Protein AF-A0A8T0GPQ4-F1 (afdb_monomer_lite)

Radius of gyration: 47.15 Å; chains: 1; bounding box: 113×57×141 Å

pLDDT: mean 70.95, std 21.55, range [37.72, 97.56]

InterPro domains:
  IPR013219 Small ribosomal subunit protein mS33 [PF08293] (118-194)
  IPR013219 Small ribosomal subunit protein mS33 [PTHR13362] (114-205)

Secondary structure (DSSP, 8-state):
-----------------------------PPPPP-------------------------------------------------------TTSGGGSTTS-TT-HHHHHHHHHHHHHHHHHHHHHHHHHHHTPPP--SS--THHHHTS---HHHHHTTSPPPHHHH-TT---HHHHHHHHHHHHHHHTT-SPPPTT-SHHHHHH--

Organism: Ceratodon purpureus (NCBI:txid3225)

Foldseek 3Di:
DDYDDDDDDDDDDDDDDDDDDDDDDDDDDDDDDDDDDDDDDDDDDDDDDDDDDDDDDDDDDDDDDDDDDDDDDDDDDDPDPPPPPDPPDPPPVVPPPPPDPPCVVVVVVVVVVVVVVVVVVVVVVVCVVPVNDDDPPDDDCVVVVPDDDCVVVVVPPDPDDVVVVDVPDDDPVVVVVVVVQVVCVVVVNHDDDVCPDPVNVVVVD

Structure (mmCIF, N/CA/C/O backbone):
data_AF-A0A8T0GPQ4-F1
#
_entry.id   AF-A0A8T0GPQ4-F1
#
loop_
_atom_site.group_PDB
_atom_site.id
_atom_site.type_symbol
_atom_site.label_atom_id
_atom_site.label_alt_id
_atom_site.label_comp_id
_atom_site.label_asym_id
_atom_site.label_entity_id
_atom_site.label_seq_id
_atom_site.pdbx_PDB_ins_code
_atom_site.Cartn_x
_atom_site.Cartn_y
_atom_site.Cartn_z
_atom_site.occupancy
_atom_site.B_iso_or_equiv
_atom_site.auth_seq_id
_atom_site.auth_comp_id
_atom_site.auth_asym_id
_atom_site.auth_atom_id
_atom_site.pdbx_PDB_model_num
ATOM 1 N N . MET A 1 1 ? 65.627 -2.601 -75.974 1.00 42.91 1 MET A N 1
ATOM 2 C CA . MET A 1 1 ? 65.599 -1.151 -76.264 1.00 42.91 1 MET A CA 1
ATOM 3 C C . MET A 1 1 ? 64.855 -0.485 -75.114 1.00 42.91 1 MET A C 1
ATOM 5 O O . MET A 1 1 ? 63.641 -0.534 -75.079 1.00 42.91 1 MET A O 1
ATOM 9 N N . ALA A 1 2 ? 65.534 -0.324 -73.979 1.00 44.06 2 ALA A N 1
ATOM 10 C CA . ALA A 1 2 ? 66.246 0.893 -73.565 1.00 44.06 2 ALA A CA 1
ATOM 11 C C . ALA A 1 2 ? 65.282 1.849 -72.831 1.00 44.06 2 ALA A C 1
ATOM 13 O O . ALA A 1 2 ? 64.369 2.378 -73.440 1.00 44.06 2 ALA A O 1
ATOM 14 N N . MET A 1 3 ? 65.356 1.881 -71.491 1.00 46.47 3 MET A N 1
ATOM 15 C CA . MET A 1 3 ? 65.978 2.969 -70.699 1.00 46.47 3 MET A CA 1
ATOM 16 C C . MET A 1 3 ? 64.944 4.077 -70.381 1.00 46.47 3 MET A C 1
ATOM 18 O O . MET A 1 3 ? 64.180 4.440 -71.252 1.00 46.47 3 MET A O 1
ATOM 22 N N . ARG A 1 4 ? 64.826 4.696 -69.199 1.00 46.47 4 ARG A N 1
ATOM 23 C CA . ARG A 1 4 ? 65.630 4.757 -67.968 1.00 46.47 4 ARG A CA 1
ATOM 24 C C . ARG A 1 4 ? 64.907 5.702 -66.967 1.00 46.47 4 ARG A C 1
ATOM 26 O O . ARG A 1 4 ? 64.212 6.604 -67.409 1.00 46.47 4 ARG A O 1
ATOM 33 N N . THR A 1 5 ? 65.189 5.517 -65.666 1.00 56.84 5 THR A N 1
ATOM 34 C CA . THR A 1 5 ? 65.362 6.524 -64.567 1.00 56.84 5 THR A CA 1
ATOM 35 C C . THR A 1 5 ? 64.236 7.524 -64.226 1.00 56.84 5 THR A C 1
ATOM 37 O O . THR A 1 5 ? 63.807 8.266 -65.091 1.00 56.84 5 THR A O 1
ATOM 40 N N . ALA A 1 6 ? 63.677 7.622 -63.007 1.00 56.44 6 ALA A N 1
ATOM 41 C CA . ALA A 1 6 ? 64.198 7.776 -61.624 1.00 56.44 6 ALA A CA 1
ATOM 42 C C . ALA A 1 6 ? 64.234 9.243 -61.135 1.00 56.44 6 ALA A C 1
ATOM 44 O O . ALA A 1 6 ? 64.738 10.092 -61.855 1.00 56.44 6 ALA A O 1
ATOM 45 N N . LEU A 1 7 ? 63.740 9.475 -59.902 1.00 54.06 7 LEU A N 1
ATOM 46 C CA . LEU A 1 7 ? 64.153 10.447 -58.851 1.00 54.06 7 LEU A CA 1
ATOM 47 C C . LEU A 1 7 ? 62.928 10.726 -57.946 1.00 54.06 7 LEU A C 1
ATOM 49 O O . LEU A 1 7 ? 61.954 11.327 -58.375 1.00 54.06 7 LEU A O 1
ATOM 53 N N . ALA A 1 8 ? 62.775 10.100 -56.777 1.00 49.53 8 ALA A N 1
ATOM 54 C CA . ALA A 1 8 ? 63.495 10.333 -55.519 1.00 49.53 8 ALA A CA 1
ATOM 55 C C . ALA A 1 8 ? 63.297 11.754 -54.952 1.00 49.53 8 ALA A C 1
ATOM 57 O O . ALA A 1 8 ? 63.903 12.713 -55.408 1.00 49.53 8 ALA A O 1
ATOM 58 N N . GLY A 1 9 ? 62.487 11.843 -53.893 1.00 49.50 9 GLY A N 1
ATOM 59 C CA . GLY A 1 9 ? 62.291 13.035 -53.067 1.00 49.50 9 GLY A CA 1
ATOM 60 C C . GLY A 1 9 ? 61.802 12.631 -51.678 1.00 49.50 9 GLY A C 1
ATOM 61 O O . GLY A 1 9 ? 60.631 12.763 -51.344 1.00 49.50 9 GLY A O 1
ATOM 62 N N . ARG A 1 10 ? 62.707 12.036 -50.900 1.00 57.09 10 ARG A N 1
ATOM 63 C CA . ARG A 1 10 ? 62.551 11.646 -49.493 1.00 57.09 10 ARG A CA 1
ATOM 64 C C . ARG A 1 10 ? 63.264 12.717 -48.665 1.00 57.09 10 ARG A C 1
ATOM 66 O O . ARG A 1 10 ? 64.398 13.003 -49.013 1.00 57.09 10 ARG A O 1
ATOM 73 N N . LEU A 1 11 ? 62.647 13.253 -47.606 1.00 55.97 11 LEU A N 1
ATOM 74 C CA . LEU A 1 11 ? 63.275 13.761 -46.361 1.00 55.97 11 LEU A CA 1
ATOM 75 C C . LEU A 1 11 ? 62.151 14.318 -45.456 1.00 55.97 11 LEU A C 1
ATOM 77 O O . LEU A 1 11 ? 61.507 15.302 -45.785 1.00 55.97 11 LEU A O 1
ATOM 81 N N . LEU A 1 12 ? 61.691 13.555 -44.461 1.00 55.81 12 LEU A N 1
ATOM 82 C CA . LEU A 1 12 ? 62.122 13.607 -43.053 1.00 55.81 12 LEU A CA 1
ATOM 83 C C . LEU A 1 12 ? 61.892 14.969 -42.366 1.00 55.81 12 LEU A C 1
ATOM 85 O O . LEU A 1 12 ? 62.686 15.890 -42.539 1.00 55.81 12 LEU A O 1
ATOM 89 N N . ARG A 1 13 ? 60.955 15.009 -41.407 1.00 55.00 13 ARG A N 1
ATOM 90 C CA . ARG A 1 13 ? 61.336 15.254 -40.007 1.00 55.00 13 ARG A CA 1
ATOM 91 C C . ARG A 1 13 ? 60.255 14.837 -39.004 1.00 55.00 13 ARG A C 1
ATOM 93 O O . ARG A 1 13 ? 59.128 15.312 -39.019 1.00 55.00 13 ARG A O 1
ATOM 100 N N . ARG A 1 14 ? 60.665 13.911 -38.136 1.00 53.97 14 ARG A N 1
ATOM 101 C CA . ARG A 1 14 ? 60.082 13.600 -36.829 1.00 53.97 14 ARG A CA 1
ATOM 102 C C . ARG A 1 14 ? 60.190 14.830 -35.921 1.00 53.97 14 ARG A C 1
ATOM 104 O O . ARG A 1 14 ? 61.271 15.408 -35.859 1.00 53.97 14 ARG A O 1
ATOM 111 N N . SER A 1 15 ? 59.178 15.073 -35.099 1.00 52.53 15 SER A N 1
ATOM 112 C CA . SER A 1 15 ? 59.381 15.276 -33.659 1.00 52.53 15 SER A CA 1
ATOM 113 C C . SER A 1 15 ? 58.071 15.043 -32.902 1.00 52.53 15 SER A C 1
ATOM 115 O O . SER A 1 15 ? 57.016 15.577 -33.227 1.00 52.53 15 SER A O 1
ATOM 117 N N . ALA A 1 16 ? 58.163 14.154 -31.920 1.00 53.00 16 ALA A N 1
ATOM 118 C CA . ALA A 1 16 ? 57.188 13.910 -30.869 1.00 53.00 16 ALA A CA 1
ATOM 119 C C . ALA A 1 16 ? 57.655 14.632 -29.589 1.00 53.00 16 ALA A C 1
ATOM 121 O O . ALA A 1 16 ? 58.812 15.050 -29.533 1.00 53.00 16 ALA A O 1
ATOM 122 N N . THR A 1 17 ? 56.800 14.634 -28.553 1.00 55.69 17 THR A N 1
ATOM 123 C CA . THR A 1 17 ? 56.955 15.210 -27.186 1.00 55.69 17 THR A CA 1
ATOM 124 C C . THR A 1 17 ? 56.602 16.708 -27.111 1.00 55.69 17 THR A C 1
ATOM 126 O O . THR A 1 17 ? 56.948 17.449 -28.015 1.00 55.69 17 THR A O 1
ATOM 129 N N . ALA A 1 18 ? 55.836 17.247 -26.155 1.00 51.25 18 ALA A N 1
ATOM 130 C CA . ALA A 1 18 ? 55.567 16.905 -24.755 1.00 51.25 18 ALA A CA 1
ATOM 131 C C . ALA A 1 18 ? 54.136 17.381 -24.371 1.00 51.25 18 ALA A C 1
ATOM 133 O O . ALA A 1 18 ? 53.671 18.411 -24.842 1.00 51.25 18 ALA A O 1
ATOM 134 N N . ALA A 1 19 ? 53.294 16.561 -23.741 1.00 49.12 19 ALA A N 1
ATOM 135 C CA . ALA A 1 19 ? 53.127 16.437 -22.288 1.00 49.12 19 ALA A CA 1
ATOM 136 C C . ALA A 1 19 ? 52.690 17.733 -21.556 1.00 49.12 19 ALA A C 1
ATOM 138 O O . ALA A 1 19 ? 53.474 18.644 -21.333 1.00 49.12 19 ALA A O 1
ATOM 139 N N . GLN A 1 20 ? 51.420 17.705 -21.126 1.00 56.91 20 GLN A N 1
ATOM 140 C CA . GLN A 1 20 ? 50.938 18.054 -19.781 1.00 56.91 20 GLN A CA 1
ATOM 141 C C . GLN A 1 20 ? 51.224 19.451 -19.216 1.00 56.91 20 GLN A C 1
ATOM 143 O O . GLN A 1 20 ? 52.259 19.639 -18.596 1.00 56.91 20 GLN A O 1
ATOM 148 N N . GLN A 1 21 ? 50.214 20.336 -19.214 1.00 53.41 21 GLN A N 1
ATOM 149 C CA . GLN A 1 21 ? 50.003 21.310 -18.127 1.00 53.41 21 GLN A CA 1
ATOM 150 C C . GLN A 1 21 ? 48.498 21.577 -17.928 1.00 53.41 21 GLN A C 1
ATOM 152 O O . GLN A 1 21 ? 47.937 22.512 -18.488 1.00 53.41 21 GLN A O 1
ATOM 157 N N . TRP A 1 22 ? 47.831 20.741 -17.128 1.00 54.41 22 TRP A N 1
ATOM 158 C CA . TRP A 1 22 ? 46.578 21.108 -16.458 1.00 54.41 22 TRP A CA 1
ATOM 159 C C . TRP A 1 22 ? 46.912 21.296 -14.978 1.00 54.41 22 TRP A C 1
ATOM 161 O O . TRP A 1 22 ? 47.311 20.342 -14.314 1.00 54.41 22 TRP A O 1
ATOM 171 N N . ARG A 1 23 ? 46.789 22.529 -14.473 1.00 54.03 23 ARG A N 1
ATOM 172 C CA . ARG A 1 23 ? 46.854 22.848 -13.041 1.00 54.03 23 ARG A CA 1
ATOM 173 C C . ARG A 1 23 ? 45.445 22.754 -12.447 1.00 54.03 23 ARG A C 1
ATOM 175 O O . ARG A 1 23 ? 44.611 23.578 -12.818 1.00 54.03 23 ARG A O 1
ATOM 182 N N . PRO A 1 24 ? 45.155 21.829 -11.519 1.00 59.09 24 PRO A N 1
ATOM 183 C CA . PRO A 1 24 ? 44.025 21.984 -10.619 1.00 59.09 24 PRO A CA 1
ATOM 184 C C . PRO A 1 24 ? 44.432 22.784 -9.374 1.00 59.09 24 PRO A C 1
ATOM 186 O O . PRO A 1 24 ? 45.532 22.647 -8.840 1.00 59.09 24 PRO A O 1
ATOM 189 N N . LEU A 1 25 ? 43.507 23.643 -8.955 1.00 58.00 25 LEU A N 1
ATOM 190 C CA . LEU A 1 25 ? 43.557 24.480 -7.766 1.00 58.00 25 LEU A CA 1
ATOM 191 C C . LEU A 1 25 ? 43.731 23.640 -6.494 1.00 58.00 25 LEU A C 1
ATOM 193 O O . LEU A 1 25 ? 43.047 22.641 -6.282 1.00 58.00 25 LEU A O 1
ATOM 197 N N . SER A 1 26 ? 44.631 24.106 -5.636 1.00 65.19 26 SER A N 1
ATOM 198 C CA . SER A 1 26 ? 44.778 23.703 -4.244 1.00 65.19 26 SER A CA 1
ATOM 199 C C . SER A 1 26 ? 43.487 23.970 -3.464 1.00 65.19 26 SER A C 1
ATOM 201 O O . SER A 1 26 ? 43.112 25.126 -3.271 1.00 65.19 26 SER A O 1
ATOM 203 N N . ALA A 1 27 ? 42.845 22.913 -2.972 1.00 56.53 27 ALA A N 1
ATOM 204 C CA . ALA A 1 27 ? 41.871 22.994 -1.893 1.00 56.53 27 ALA A CA 1
ATOM 205 C C . ALA A 1 27 ? 42.242 21.950 -0.838 1.00 56.53 27 ALA A C 1
ATOM 207 O O . ALA A 1 27 ? 42.176 20.744 -1.060 1.00 56.53 27 ALA A O 1
ATOM 208 N N . SER A 1 28 ? 42.703 22.468 0.292 1.00 65.50 28 SER A N 1
ATOM 209 C CA . SER A 1 28 ? 42.993 21.775 1.538 1.00 65.50 28 SER A CA 1
ATOM 210 C C . SER A 1 28 ? 41.743 21.111 2.123 1.00 65.50 28 SER A C 1
ATOM 212 O O . SER A 1 28 ? 40.729 21.786 2.305 1.00 65.50 28 SER A O 1
ATOM 214 N N . ALA A 1 29 ? 41.839 19.842 2.518 1.00 59.66 29 ALA A N 1
ATOM 215 C CA . ALA A 1 29 ? 40.954 19.244 3.518 1.00 59.66 29 ALA A CA 1
ATOM 216 C C . ALA A 1 29 ? 41.718 18.161 4.315 1.00 59.66 29 ALA A C 1
ATOM 218 O O . ALA A 1 29 ? 42.485 17.412 3.707 1.00 59.66 29 ALA A O 1
ATOM 219 N N . PRO A 1 30 ? 41.559 18.102 5.652 1.00 63.59 30 PRO A N 1
ATOM 220 C CA . PRO A 1 30 ? 42.385 17.283 6.539 1.00 63.59 30 PRO A CA 1
ATOM 221 C C . PRO A 1 30 ? 41.976 15.803 6.578 1.00 63.59 30 PRO A C 1
ATOM 223 O O . PRO A 1 30 ? 40.792 15.462 6.574 1.00 63.59 30 PRO A O 1
ATOM 226 N N . GLU A 1 31 ? 42.990 14.939 6.673 1.00 56.59 31 GLU A N 1
ATOM 227 C CA . GLU A 1 31 ? 42.882 13.502 6.930 1.00 56.59 31 GLU A CA 1
ATOM 228 C C . GLU A 1 31 ? 42.242 13.209 8.297 1.00 56.59 31 GLU A C 1
ATOM 230 O O . GLU A 1 31 ? 42.619 13.771 9.325 1.00 56.59 31 GLU A O 1
ATOM 235 N N . GLN A 1 32 ? 41.293 12.273 8.299 1.00 67.38 32 GLN A N 1
ATOM 236 C CA . GLN A 1 32 ? 40.788 11.582 9.485 1.00 67.38 32 GLN A CA 1
ATOM 237 C C . GLN A 1 32 ? 41.448 10.192 9.564 1.00 67.38 32 GLN A C 1
ATOM 239 O O . GLN A 1 32 ? 41.587 9.534 8.528 1.00 67.38 32 GLN A O 1
ATOM 244 N N . PRO A 1 33 ? 41.852 9.727 10.759 1.00 63.84 33 PRO A N 1
ATOM 245 C CA . PRO A 1 33 ? 42.598 8.487 10.920 1.00 63.84 33 PRO A CA 1
ATOM 246 C C . PRO A 1 33 ? 41.728 7.232 10.773 1.00 63.84 33 PRO A C 1
ATOM 248 O O . PRO A 1 33 ? 40.555 7.180 11.136 1.00 63.84 33 PRO A O 1
ATOM 251 N N . GLN A 1 34 ? 42.377 6.199 10.245 1.00 64.69 34 GLN A N 1
ATOM 252 C CA . GLN A 1 34 ? 41.876 4.856 9.992 1.00 64.69 34 GLN A CA 1
ATOM 253 C C . GLN A 1 34 ? 41.490 4.137 11.290 1.00 64.69 34 GLN A C 1
ATOM 255 O O . GLN A 1 34 ? 42.315 4.033 12.196 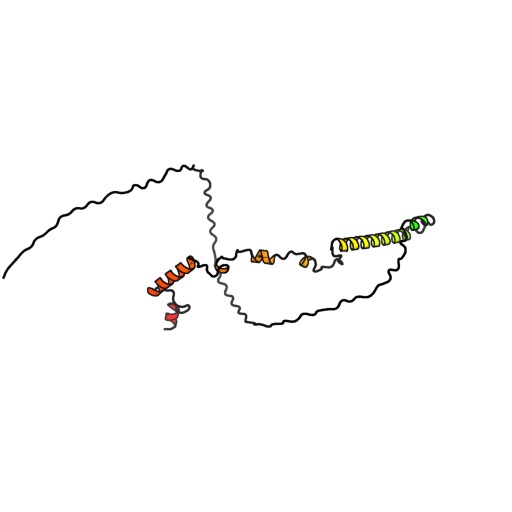1.00 64.69 34 GLN A O 1
ATOM 260 N N . GLN A 1 35 ? 40.300 3.530 11.339 1.00 60.56 35 GLN A N 1
ATOM 261 C CA . GLN A 1 35 ? 40.024 2.418 12.250 1.00 60.56 35 GLN A CA 1
ATOM 262 C C . GLN A 1 35 ? 39.125 1.350 11.611 1.00 60.56 35 GLN A C 1
ATOM 264 O O . GLN A 1 35 ? 38.167 1.651 10.905 1.00 60.56 35 GLN A O 1
ATOM 269 N N . ALA A 1 36 ? 39.459 0.107 11.973 1.00 49.72 36 ALA A N 1
ATOM 270 C CA . ALA A 1 36 ? 38.699 -1.140 11.867 1.00 49.72 36 ALA A CA 1
ATOM 271 C C . ALA A 1 36 ? 38.755 -1.918 10.537 1.00 49.72 36 ALA A C 1
ATOM 273 O O . ALA A 1 36 ? 37.849 -1.875 9.707 1.00 49.72 36 ALA A O 1
ATOM 274 N N . GLN A 1 37 ? 39.772 -2.782 10.421 1.00 57.09 37 GLN A N 1
ATOM 275 C CA . GLN A 1 37 ? 39.627 -4.053 9.710 1.00 57.09 37 GLN A CA 1
ATOM 276 C C . GLN A 1 37 ? 39.156 -5.137 10.689 1.00 57.09 37 GLN A C 1
ATOM 278 O O . GLN A 1 37 ? 39.934 -5.636 11.494 1.00 57.09 37 GLN A O 1
ATOM 283 N N . HIS A 1 38 ? 37.887 -5.532 10.583 1.00 48.94 38 HIS A N 1
ATOM 284 C CA . HIS A 1 38 ? 37.399 -6.817 11.084 1.00 48.94 38 HIS A CA 1
ATOM 285 C C . HIS A 1 38 ? 36.730 -7.564 9.929 1.00 48.94 38 HIS A C 1
ATOM 287 O O . HIS A 1 38 ? 35.549 -7.389 9.636 1.00 48.94 38 HIS A O 1
ATOM 293 N N . SER A 1 39 ? 37.511 -8.396 9.241 1.00 57.75 39 SER A N 1
ATOM 294 C CA . SER A 1 39 ? 37.012 -9.346 8.251 1.00 57.75 39 SER A CA 1
ATOM 295 C C . SER A 1 39 ? 36.569 -10.635 8.949 1.00 57.75 39 SER A C 1
ATOM 297 O O . SER A 1 39 ? 37.365 -11.555 9.132 1.00 57.75 39 SER A O 1
ATOM 299 N N . HIS A 1 40 ? 35.292 -10.725 9.320 1.00 56.38 40 HIS A N 1
ATOM 300 C CA . HIS A 1 40 ? 34.656 -12.014 9.588 1.00 56.38 40 HIS A CA 1
ATOM 301 C C . HIS A 1 40 ? 34.239 -12.650 8.259 1.00 56.38 40 HIS A C 1
ATOM 303 O O . HIS A 1 40 ? 33.260 -12.250 7.632 1.00 56.38 40 HIS A O 1
ATOM 309 N N . GLN A 1 41 ? 34.997 -13.656 7.823 1.00 56.78 41 GLN A N 1
ATOM 310 C CA . GLN A 1 41 ? 34.572 -14.562 6.764 1.00 56.78 41 GLN A CA 1
ATOM 311 C C . GLN A 1 41 ? 33.555 -15.553 7.346 1.00 56.78 41 GLN A C 1
ATOM 313 O O . GLN A 1 41 ? 33.932 -16.522 7.997 1.00 56.78 41 GLN A O 1
ATOM 318 N N . PHE A 1 42 ? 32.263 -15.321 7.105 1.00 43.88 42 PHE A N 1
ATOM 319 C CA . PHE A 1 42 ? 31.228 -16.346 7.256 1.00 43.88 42 PHE A CA 1
ATOM 320 C C . PHE A 1 42 ? 30.838 -16.866 5.873 1.00 43.88 42 PHE A C 1
ATOM 322 O O . PHE A 1 42 ? 30.111 -16.224 5.113 1.00 43.88 42 PHE A O 1
ATOM 329 N N . ALA A 1 43 ? 31.345 -18.050 5.537 1.00 48.09 43 ALA A N 1
ATOM 330 C CA . ALA A 1 43 ? 30.906 -18.817 4.385 1.00 48.09 43 ALA A CA 1
ATOM 331 C C . ALA A 1 43 ? 29.553 -19.479 4.701 1.00 48.09 43 ALA A C 1
ATOM 333 O O . ALA A 1 43 ? 29.493 -20.501 5.380 1.00 48.09 43 ALA A O 1
ATOM 334 N N . HIS A 1 44 ? 28.454 -18.914 4.197 1.00 50.12 44 HIS A N 1
ATOM 335 C CA . HIS A 1 44 ? 27.157 -19.591 4.192 1.00 50.12 44 HIS A CA 1
ATOM 336 C C . HIS A 1 44 ? 26.988 -20.397 2.900 1.00 50.12 44 HIS A C 1
ATOM 338 O O . HIS A 1 44 ? 26.837 -19.850 1.806 1.00 50.12 44 HIS A O 1
ATOM 344 N N . GLY A 1 45 ? 27.005 -21.723 3.042 1.00 46.59 45 GLY A N 1
ATOM 345 C CA . GLY A 1 45 ? 26.675 -22.669 1.982 1.00 46.59 45 GLY A CA 1
ATOM 346 C C . GLY A 1 45 ? 25.197 -22.591 1.592 1.00 46.59 45 GLY A C 1
ATOM 347 O O . GLY A 1 45 ? 24.315 -22.963 2.361 1.00 46.59 45 GLY A O 1
ATOM 348 N N . LEU A 1 46 ? 24.924 -22.156 0.363 1.00 48.69 46 LEU A N 1
ATOM 349 C CA . LEU A 1 46 ? 23.599 -22.206 -0.255 1.00 48.69 46 LEU A CA 1
ATOM 350 C C . LEU A 1 46 ? 23.412 -23.550 -0.975 1.00 48.69 46 LEU A C 1
ATOM 352 O O . LEU A 1 46 ? 23.747 -23.691 -2.151 1.00 48.69 46 LEU A O 1
ATOM 356 N N . ARG A 1 47 ? 22.829 -24.539 -0.284 1.00 49.00 47 ARG A N 1
ATOM 357 C CA . ARG A 1 47 ? 22.207 -25.700 -0.943 1.00 49.00 47 ARG A CA 1
ATOM 358 C C . ARG A 1 47 ? 20.896 -25.235 -1.581 1.00 49.00 47 ARG A C 1
ATOM 360 O O . ARG A 1 47 ? 19.936 -24.933 -0.879 1.00 49.00 47 ARG A O 1
ATOM 367 N N . ARG A 1 48 ? 20.843 -25.162 -2.914 1.00 45.78 48 ARG A N 1
ATOM 368 C CA . ARG A 1 48 ? 19.582 -24.981 -3.649 1.00 45.78 48 ARG A CA 1
ATOM 369 C C . ARG A 1 48 ? 18.896 -26.334 -3.806 1.00 45.78 48 ARG A C 1
ATOM 371 O O . ARG A 1 48 ? 19.296 -27.127 -4.651 1.00 45.78 48 ARG A O 1
ATOM 378 N N . ALA A 1 49 ? 17.853 -26.568 -3.018 1.00 46.31 49 ALA A N 1
ATOM 379 C CA . ALA A 1 49 ? 16.850 -27.581 -3.313 1.00 46.31 49 ALA A CA 1
ATOM 380 C C . ALA A 1 49 ? 15.890 -27.019 -4.375 1.00 46.31 49 ALA A C 1
ATOM 382 O O . ALA A 1 49 ? 15.209 -26.018 -4.153 1.00 46.31 49 ALA A O 1
ATOM 383 N N . SER A 1 50 ? 15.867 -27.633 -5.555 1.00 44.97 50 SER A N 1
ATOM 384 C CA . SER A 1 50 ? 14.870 -27.375 -6.592 1.00 44.97 50 SER A CA 1
ATOM 385 C C . SER A 1 50 ? 13.598 -28.161 -6.273 1.00 44.97 50 SER A C 1
ATOM 387 O O . SER A 1 50 ? 13.457 -29.311 -6.680 1.00 44.97 50 SER A O 1
ATOM 389 N N . GLY A 1 51 ? 12.689 -27.541 -5.524 1.00 41.62 51 GLY A N 1
ATOM 390 C CA . GLY A 1 51 ? 11.329 -28.035 -5.328 1.00 41.62 51 GLY A CA 1
ATOM 391 C C . GLY A 1 51 ? 10.436 -27.593 -6.483 1.00 41.62 51 GLY A C 1
ATOM 392 O O . GLY A 1 51 ? 10.170 -26.405 -6.652 1.00 41.62 51 GLY A O 1
ATOM 393 N N . SER A 1 52 ? 10.006 -28.555 -7.294 1.00 49.69 52 SER A N 1
ATOM 394 C CA . SER A 1 52 ? 8.969 -28.389 -8.306 1.00 49.69 52 SER A CA 1
ATOM 395 C C . SER A 1 52 ? 7.608 -28.408 -7.611 1.00 49.69 52 SER A C 1
ATOM 397 O O . SER A 1 52 ? 7.271 -29.416 -6.994 1.00 49.69 52 SER A O 1
ATOM 399 N N . LEU A 1 53 ? 6.820 -27.343 -7.732 1.00 47.06 53 LEU A N 1
ATOM 400 C CA . LEU A 1 53 ? 5.389 -27.374 -7.436 1.00 47.06 53 LEU A CA 1
ATOM 401 C C . LEU A 1 53 ? 4.673 -26.560 -8.508 1.00 47.06 53 LEU A C 1
ATOM 403 O O . LEU A 1 53 ? 4.664 -25.331 -8.499 1.00 47.06 53 LEU A O 1
ATOM 407 N N . GLY A 1 54 ? 4.128 -27.284 -9.482 1.00 42.00 54 GLY A N 1
ATOM 408 C CA . GLY A 1 54 ? 3.052 -26.776 -10.308 1.00 42.00 54 GLY A CA 1
ATOM 409 C C . GLY A 1 54 ? 1.762 -26.792 -9.503 1.00 42.00 54 GLY A C 1
ATOM 410 O O . GLY A 1 54 ? 1.514 -27.744 -8.778 1.00 42.00 54 GLY A O 1
ATOM 411 N N . LEU A 1 55 ? 0.951 -25.754 -9.662 1.00 49.94 55 LEU A N 1
ATOM 412 C CA . LEU A 1 55 ? -0.482 -25.765 -9.401 1.00 49.94 55 LEU A CA 1
ATOM 413 C C . LEU A 1 55 ? -1.070 -24.658 -10.274 1.00 49.94 55 LEU A C 1
ATOM 415 O O . LEU A 1 55 ? -0.779 -23.476 -10.098 1.00 49.94 55 LEU A O 1
ATOM 419 N N . GLY A 1 56 ? -1.816 -25.072 -11.294 1.00 42.91 56 GLY A N 1
ATOM 420 C CA . GLY A 1 56 ? -2.649 -24.170 -12.067 1.00 42.91 56 GLY A CA 1
ATOM 421 C C . GLY A 1 56 ? -3.891 -23.798 -11.269 1.00 42.91 56 GLY A C 1
ATOM 422 O O . GLY A 1 56 ? -4.390 -24.602 -10.487 1.00 42.91 56 GLY A O 1
ATOM 423 N N . PHE A 1 57 ? -4.428 -22.609 -11.517 1.00 39.69 57 PHE A N 1
ATOM 424 C CA . PHE A 1 57 ? -5.843 -22.367 -11.288 1.00 39.69 57 PHE A CA 1
ATOM 425 C C . PHE A 1 57 ? -6.367 -21.323 -12.274 1.00 39.69 57 PHE A C 1
ATOM 427 O O . PHE A 1 57 ? -5.754 -20.280 -12.502 1.00 39.69 57 PHE A O 1
ATOM 434 N N . LYS A 1 58 ? -7.480 -21.704 -12.900 1.00 45.06 58 LYS A N 1
ATOM 435 C CA . LYS A 1 58 ? -8.338 -20.962 -13.830 1.00 45.06 58 LYS A CA 1
ATOM 436 C C . LYS A 1 58 ? -8.869 -19.710 -13.101 1.00 45.06 58 LYS A C 1
ATOM 438 O O . LYS A 1 58 ? -9.093 -19.763 -11.901 1.00 45.06 58 LYS A O 1
ATOM 443 N N . GLY A 1 59 ? -8.972 -18.533 -13.711 1.00 39.53 59 GLY A N 1
ATOM 444 C CA . GLY A 1 59 ? -9.932 -18.253 -14.775 1.00 39.53 59 GLY A CA 1
ATOM 445 C C . GLY A 1 59 ? -11.345 -18.169 -14.192 1.00 39.53 59 GLY A C 1
ATOM 446 O O . GLY A 1 59 ? -12.032 -19.184 -14.175 1.00 39.53 59 GLY A O 1
ATOM 447 N N . LEU A 1 60 ? -11.759 -16.990 -13.714 1.00 45.03 60 LEU A N 1
ATOM 448 C CA . LEU A 1 60 ? -13.174 -16.644 -13.577 1.00 45.03 60 LEU A CA 1
ATOM 449 C C . LEU A 1 60 ? -13.356 -15.134 -13.760 1.00 45.03 60 LEU A C 1
ATOM 451 O O . LEU A 1 60 ? -12.743 -14.322 -13.066 1.00 45.03 60 LEU A O 1
ATOM 455 N N . GLU A 1 61 ? -14.156 -14.806 -14.764 1.00 38.81 61 GLU A N 1
ATOM 456 C CA . GLU A 1 61 ? -14.568 -13.469 -15.156 1.00 38.81 61 GLU A CA 1
ATOM 457 C C . GLU A 1 61 ? -15.805 -13.015 -14.357 1.00 38.81 61 GLU A C 1
ATOM 459 O O . GLU A 1 61 ? -16.545 -13.832 -13.814 1.00 38.81 61 GLU A O 1
ATOM 464 N N . SER A 1 62 ? -15.947 -11.687 -14.288 1.00 46.50 62 SER A N 1
ATOM 465 C CA . SER A 1 62 ? -17.173 -10.868 -14.307 1.00 46.50 62 SER A CA 1
ATOM 466 C C . SER A 1 62 ? -18.472 -11.372 -13.647 1.00 46.50 62 SER A C 1
ATOM 468 O O . SER A 1 62 ? -19.079 -12.351 -14.055 1.00 46.50 62 SER A O 1
ATOM 470 N N . SER A 1 63 ? -19.046 -10.533 -12.776 1.00 45.38 63 SER A N 1
ATOM 471 C CA . SER A 1 63 ? -20.418 -10.051 -13.000 1.00 45.38 63 SER A CA 1
ATOM 472 C C . SER A 1 63 ? -20.716 -8.797 -12.182 1.00 45.38 63 SER A C 1
ATOM 474 O O . SER A 1 63 ? -20.393 -8.695 -11.000 1.00 45.38 63 SER A O 1
ATOM 476 N N . ALA A 1 64 ? -21.345 -7.850 -12.868 1.00 44.84 64 ALA A N 1
ATOM 477 C CA . ALA A 1 64 ? -21.938 -6.631 -12.361 1.00 44.84 64 ALA A CA 1
ATOM 478 C C . ALA A 1 64 ? -23.047 -6.902 -11.334 1.00 44.84 64 ALA A C 1
ATOM 480 O O . ALA A 1 64 ? -23.704 -7.935 -11.404 1.00 44.84 64 ALA A O 1
ATOM 481 N N . ASN A 1 65 ? -23.282 -5.924 -10.455 1.00 51.88 65 ASN A N 1
ATOM 482 C CA . ASN A 1 65 ? -24.614 -5.541 -9.986 1.00 51.88 65 ASN A CA 1
ATOM 483 C C . ASN A 1 65 ? -24.568 -4.079 -9.526 1.00 51.88 65 ASN A C 1
ATOM 485 O O . ASN A 1 65 ? -23.964 -3.745 -8.508 1.00 51.88 65 ASN A O 1
ATOM 489 N N . GLY A 1 66 ? -25.182 -3.212 -10.329 1.00 38.44 66 GLY A N 1
ATOM 490 C CA . GLY A 1 66 ? -25.637 -1.898 -9.902 1.00 38.44 66 GLY A CA 1
ATOM 491 C C . GLY A 1 66 ? -27.076 -1.980 -9.397 1.00 38.44 66 GLY A C 1
ATOM 492 O O . GLY A 1 66 ? -27.833 -2.833 -9.846 1.00 38.44 66 GLY A O 1
ATOM 493 N N . ALA A 1 67 ? -27.414 -1.100 -8.459 1.00 37.72 67 ALA A N 1
ATOM 494 C CA . ALA A 1 67 ? -28.743 -0.618 -8.052 1.00 37.72 67 ALA A CA 1
ATOM 495 C C . ALA A 1 67 ? -28.531 0.009 -6.663 1.00 37.72 67 ALA A C 1
ATOM 497 O O . ALA A 1 67 ? -27.810 -0.546 -5.846 1.00 37.72 67 ALA A O 1
ATOM 498 N N . GLY A 1 68 ? -29.058 1.156 -6.278 1.00 38.56 68 GLY A N 1
ATOM 499 C CA . GLY A 1 68 ? -30.076 2.021 -6.835 1.00 38.56 68 GLY A CA 1
ATOM 500 C C . GLY A 1 68 ? -30.414 3.002 -5.711 1.00 38.56 68 GLY A C 1
ATOM 501 O O . GLY A 1 68 ? -30.419 2.646 -4.535 1.00 38.56 68 GLY A O 1
ATOM 502 N N . VAL A 1 69 ? -30.610 4.260 -6.077 1.00 50.19 69 VAL A N 1
ATOM 503 C CA . VAL A 1 69 ? -31.052 5.351 -5.208 1.00 50.19 69 VAL A CA 1
ATOM 504 C C . VAL A 1 69 ? -32.454 5.048 -4.672 1.00 50.19 69 VAL A C 1
ATOM 506 O O . VAL A 1 69 ? -33.342 4.753 -5.465 1.00 50.19 69 VAL A O 1
ATOM 509 N N . THR A 1 70 ? -32.694 5.214 -3.367 1.00 53.00 70 THR A N 1
ATOM 510 C CA . THR A 1 70 ? -34.058 5.418 -2.847 1.00 53.00 70 THR A CA 1
ATOM 511 C C . THR A 1 70 ? -34.097 6.559 -1.842 1.00 53.00 70 THR A C 1
ATOM 513 O O . THR A 1 70 ? -33.662 6.458 -0.696 1.00 53.00 70 THR A O 1
ATOM 516 N N . THR A 1 71 ? -34.653 7.655 -2.333 1.00 47.41 71 THR A N 1
ATOM 517 C CA . THR A 1 71 ? -35.170 8.818 -1.628 1.00 47.41 71 THR A CA 1
ATOM 518 C C . THR A 1 71 ? -36.302 8.441 -0.666 1.00 47.41 71 THR A C 1
ATOM 520 O O . THR A 1 71 ? -37.224 7.728 -1.045 1.00 47.41 71 THR A O 1
ATOM 523 N N . GLY A 1 72 ? -36.294 9.048 0.524 1.00 43.56 72 GLY A N 1
ATOM 524 C CA . GLY A 1 72 ? -37.511 9.515 1.193 1.00 43.56 72 GLY A CA 1
ATOM 525 C C . GLY A 1 72 ? -38.248 8.542 2.116 1.00 43.56 72 GLY A C 1
ATOM 526 O O . GLY A 1 72 ? -38.940 7.636 1.669 1.00 43.56 72 GLY A O 1
ATOM 527 N N . LYS A 1 73 ? -38.261 8.877 3.411 1.00 47.66 73 LYS A N 1
ATOM 528 C CA . LYS A 1 73 ? -39.501 9.203 4.139 1.00 47.66 73 LYS A CA 1
ATOM 529 C C . LYS A 1 73 ? -39.159 9.779 5.510 1.00 47.66 73 LYS A C 1
ATOM 531 O O . LYS A 1 73 ? -38.609 9.112 6.377 1.00 47.66 73 LYS A O 1
ATOM 536 N N . ARG A 1 74 ? -39.475 11.066 5.662 1.00 51.59 74 ARG A N 1
ATOM 537 C CA . ARG A 1 74 ? -39.532 11.766 6.944 1.00 51.59 74 ARG A CA 1
ATOM 538 C C . ARG A 1 74 ? -40.767 11.237 7.668 1.00 51.59 74 ARG A C 1
ATOM 540 O O . ARG A 1 74 ? -41.874 11.468 7.193 1.00 51.59 74 ARG A O 1
ATOM 547 N N . PHE A 1 75 ? -40.579 10.539 8.781 1.00 40.31 75 PHE A N 1
ATOM 548 C CA . PHE A 1 75 ? -41.652 10.286 9.735 1.00 40.31 75 PHE A CA 1
ATOM 549 C C . PHE A 1 75 ? -41.575 11.358 10.819 1.00 40.31 75 PHE A C 1
ATOM 551 O O . PHE A 1 75 ? -40.737 11.312 11.715 1.00 40.31 75 PHE A O 1
ATOM 558 N N . PHE A 1 76 ? -42.430 12.367 10.666 1.00 44.31 76 PHE A N 1
ATOM 559 C CA . PHE A 1 76 ? -42.922 13.169 11.777 1.00 44.31 76 PHE A CA 1
ATOM 560 C C . PHE A 1 76 ? -44.006 12.358 12.490 1.00 44.31 76 PHE A C 1
ATOM 562 O O . PHE A 1 76 ? -44.864 11.781 11.826 1.00 44.31 76 PHE A O 1
ATOM 569 N N . GLY A 1 77 ? -43.996 12.384 13.821 1.00 43.31 77 GLY A N 1
ATOM 570 C CA . GLY A 1 77 ? -45.169 12.048 14.624 1.00 43.31 77 GLY A CA 1
ATOM 571 C C . GLY A 1 77 ? -44.981 10.862 15.560 1.00 43.31 77 GLY A C 1
ATOM 572 O O . GLY A 1 77 ? -45.220 9.723 15.186 1.00 43.31 77 GLY A O 1
ATOM 573 N N . ALA A 1 78 ? -44.627 11.163 16.805 1.00 41.56 78 ALA A N 1
ATOM 574 C CA . ALA A 1 78 ? -45.513 10.911 17.938 1.00 41.56 78 ALA A CA 1
ATOM 575 C C . ALA A 1 78 ? -44.919 11.623 19.157 1.00 41.56 78 ALA A C 1
ATOM 577 O O . ALA A 1 78 ? -43.921 11.201 19.735 1.00 41.56 78 ALA A O 1
ATOM 578 N N . SER A 1 79 ? -45.525 12.751 19.510 1.00 47.59 79 SER A N 1
ATOM 579 C CA . SER A 1 79 ? -45.375 13.408 20.799 1.00 47.59 79 SER A CA 1
ATOM 580 C C . SER A 1 79 ? -45.873 12.460 21.890 1.00 47.59 79 SER A C 1
ATOM 582 O O . SER A 1 79 ? -47.063 12.438 22.203 1.00 47.59 79 SER A O 1
ATOM 584 N N . SER A 1 80 ? -44.980 11.651 22.457 1.00 48.47 80 SER A N 1
ATOM 585 C CA . SER A 1 80 ? -45.257 10.993 23.728 1.00 48.47 80 SER A CA 1
ATOM 586 C C . SER A 1 80 ? -45.221 12.066 24.808 1.00 48.47 80 SER A C 1
ATOM 588 O O . SER A 1 80 ? -44.167 12.638 25.093 1.00 48.47 80 SER A O 1
ATOM 590 N N . VAL A 1 81 ? -46.399 12.355 25.353 1.00 52.09 81 VAL A N 1
ATOM 591 C CA . VAL A 1 81 ? -46.612 13.068 26.610 1.00 52.09 81 VAL A CA 1
ATOM 592 C C . VAL A 1 81 ? -45.560 12.602 27.614 1.00 52.09 81 VAL A C 1
ATOM 594 O O . VAL A 1 81 ? -45.573 11.460 28.068 1.00 52.09 81 VAL A O 1
ATOM 597 N N . VAL A 1 82 ? -44.607 13.484 27.913 1.00 48.03 82 VAL A N 1
ATOM 598 C CA . VAL A 1 82 ? -43.663 13.306 29.013 1.00 48.03 82 VAL A CA 1
ATOM 599 C C . VAL A 1 82 ? -44.475 13.510 30.278 1.00 48.03 82 VAL A C 1
ATOM 601 O O . VAL A 1 82 ? -44.711 14.632 30.721 1.00 48.03 82 VAL A O 1
ATOM 604 N N . GLN A 1 83 ? -44.973 12.404 30.814 1.00 50.44 83 GLN A N 1
ATOM 605 C CA . GLN A 1 83 ? -45.545 12.356 32.143 1.00 50.44 83 GLN A CA 1
ATOM 606 C C . GLN A 1 83 ? -44.399 12.684 33.105 1.00 50.44 83 GLN A C 1
ATOM 608 O O . GLN A 1 83 ? -43.498 11.873 33.316 1.00 50.44 83 GLN A O 1
ATOM 613 N N . GLN A 1 84 ? -44.381 13.923 33.601 1.00 48.41 84 GLN A N 1
ATOM 614 C CA . GLN A 1 84 ? -43.481 14.350 34.663 1.00 48.41 84 GLN A CA 1
ATOM 615 C C . GLN A 1 84 ? -43.816 13.521 35.901 1.00 48.41 84 GLN A C 1
ATOM 617 O O . GLN A 1 84 ? -44.720 13.850 36.664 1.00 48.41 84 GLN A O 1
ATOM 622 N N . GLN A 1 85 ? -43.114 12.406 36.076 1.00 52.09 85 GLN A N 1
ATOM 623 C CA . GLN A 1 85 ? -43.032 11.764 37.372 1.00 52.09 85 GLN A CA 1
ATOM 624 C C . GLN A 1 85 ? -42.149 12.669 38.223 1.00 52.09 85 GLN A C 1
ATOM 626 O O . GLN A 1 85 ? -40.975 12.893 37.921 1.00 52.09 85 GLN A O 1
ATOM 631 N N . SER A 1 86 ? -42.784 13.278 39.217 1.00 52.88 86 SER A N 1
ATOM 632 C CA . SER A 1 86 ? -42.171 14.102 40.246 1.00 52.88 86 SER A CA 1
ATOM 633 C C . SER A 1 86 ? -40.876 13.460 40.734 1.00 52.88 86 SER A C 1
ATOM 635 O O . SER A 1 86 ? -40.878 12.321 41.201 1.00 52.88 86 SER A O 1
ATOM 637 N N . LEU A 1 87 ? -39.780 14.208 40.622 1.00 47.62 87 LEU A N 1
ATOM 638 C CA . LEU A 1 87 ? -38.512 13.902 41.266 1.00 47.62 87 LEU A CA 1
ATOM 639 C C . LEU A 1 87 ? -38.753 13.846 42.776 1.00 47.62 87 LEU A C 1
ATOM 641 O O . LEU A 1 87 ? -38.764 14.876 43.446 1.00 47.62 87 LEU A O 1
ATOM 645 N N . VAL A 1 88 ? -38.966 12.640 43.297 1.00 53.56 88 VAL A N 1
ATOM 646 C CA . VAL A 1 88 ? -38.829 12.366 44.724 1.00 53.56 88 VAL A CA 1
ATOM 647 C C . VAL A 1 88 ? -37.367 12.633 45.051 1.00 53.56 88 VAL A C 1
ATOM 649 O O . VAL A 1 88 ? -36.456 11.977 44.541 1.00 53.56 88 VAL A O 1
ATOM 652 N N . THR A 1 89 ? -37.140 13.685 45.826 1.00 57.28 89 THR A N 1
ATOM 653 C CA . THR A 1 89 ? -35.820 14.049 46.317 1.00 57.28 89 THR A CA 1
ATOM 654 C C . THR A 1 89 ? -35.320 12.915 47.225 1.00 57.28 89 THR A C 1
ATOM 656 O O . THR A 1 89 ? -36.062 12.429 48.077 1.00 57.28 89 THR A O 1
ATOM 659 N N . PRO A 1 90 ? -34.062 12.462 47.093 1.00 54.56 90 PRO A N 1
ATOM 660 C CA . PRO A 1 90 ? -33.546 11.310 47.845 1.00 54.56 90 PRO A CA 1
ATOM 661 C C . PRO A 1 90 ? -33.389 11.549 49.362 1.00 54.56 90 PRO A C 1
ATOM 663 O O . PRO A 1 90 ? -32.852 10.696 50.062 1.00 54.56 90 PRO A O 1
ATOM 666 N N . ASN A 1 91 ? -33.861 12.683 49.886 1.00 52.81 91 ASN A N 1
ATOM 667 C CA . ASN A 1 91 ? -33.710 13.057 51.292 1.00 52.81 91 ASN A CA 1
ATOM 668 C C . ASN A 1 91 ? -34.906 12.663 52.172 1.00 52.81 91 ASN A C 1
ATOM 670 O O . ASN A 1 91 ? -34.810 12.770 53.391 1.00 52.81 91 ASN A O 1
ATOM 674 N N . GLU A 1 92 ? -36.013 12.189 51.596 1.00 51.16 92 GLU A N 1
ATOM 675 C CA . GLU A 1 92 ? -37.221 11.858 52.370 1.00 51.16 92 GLU A CA 1
ATOM 676 C C . GLU A 1 92 ? -37.241 10.399 52.864 1.00 51.16 92 GLU A C 1
ATOM 678 O O . GLU A 1 92 ? -37.852 10.092 53.880 1.00 51.16 92 GLU A O 1
ATOM 683 N N . VAL A 1 93 ? -36.446 9.516 52.248 1.00 53.66 93 VAL A N 1
ATOM 684 C CA . VAL A 1 93 ? -36.299 8.103 52.663 1.00 53.66 93 VAL A CA 1
ATOM 685 C C . VAL A 1 93 ? -35.437 7.950 53.929 1.00 53.66 93 VAL A C 1
ATOM 687 O O . VAL A 1 93 ? -35.479 6.928 54.607 1.00 53.66 93 VAL A O 1
ATOM 690 N N . GLN A 1 94 ? -34.670 8.978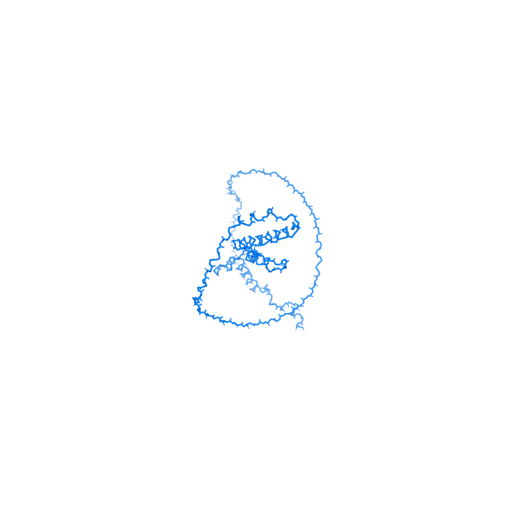 54.307 1.00 48.59 94 GLN A N 1
ATOM 691 C CA . GLN A 1 94 ? -33.776 8.913 55.471 1.00 48.59 94 GLN A CA 1
ATOM 692 C C . GLN A 1 94 ? -34.486 9.120 56.821 1.00 48.59 94 GLN A C 1
ATOM 694 O O . GLN A 1 94 ? -33.872 8.884 57.860 1.00 48.59 94 GLN A O 1
ATOM 699 N N . LYS A 1 95 ? -35.762 9.538 56.838 1.00 50.56 95 LYS A N 1
ATOM 700 C CA . LYS A 1 95 ? -36.496 9.839 58.082 1.00 50.56 95 LYS A CA 1
ATOM 701 C C . LYS A 1 95 ? -37.266 8.667 58.699 1.00 50.56 95 LYS A C 1
ATOM 703 O O . LYS A 1 95 ? -37.653 8.783 59.855 1.00 50.56 95 LYS A O 1
ATOM 708 N N . GLU A 1 96 ? -37.426 7.537 58.010 1.00 52.72 96 GLU A N 1
ATOM 709 C CA . GLU A 1 96 ? -38.193 6.389 58.540 1.00 52.72 96 GLU A CA 1
ATOM 710 C C . GLU A 1 96 ? -37.330 5.236 59.091 1.00 52.72 96 GLU A C 1
ATOM 712 O O . GLU A 1 96 ? -37.850 4.237 59.576 1.00 52.72 96 GLU A O 1
ATOM 717 N N . LEU A 1 97 ? -35.999 5.369 59.099 1.00 52.88 97 LEU A N 1
ATOM 718 C CA . LEU A 1 97 ? -35.076 4.289 59.492 1.00 52.88 97 LEU A CA 1
ATOM 719 C C . LEU A 1 97 ? -34.735 4.222 60.997 1.00 52.88 97 LEU A C 1
ATOM 721 O O . LEU A 1 97 ? -33.817 3.501 61.380 1.00 52.88 97 LEU A O 1
ATOM 725 N N . GLN A 1 98 ? -35.443 4.950 61.869 1.00 50.03 98 GLN A N 1
ATOM 726 C CA . GLN A 1 98 ? -35.130 5.003 63.310 1.00 50.03 98 GLN A CA 1
ATOM 727 C C . GLN A 1 98 ? -36.017 4.123 64.211 1.00 50.03 98 GLN A C 1
ATOM 729 O O . GLN A 1 98 ? -35.833 4.132 65.426 1.00 50.03 98 GLN A O 1
ATOM 734 N N . SER A 1 99 ? -36.920 3.306 63.661 1.00 49.78 99 SER A N 1
ATOM 735 C CA . SER A 1 99 ? -37.753 2.394 64.462 1.00 49.78 99 SER A CA 1
ATOM 736 C C . SER A 1 99 ? -37.835 0.990 63.852 1.00 49.78 99 SER A C 1
ATOM 738 O O . SER A 1 99 ? -38.742 0.697 63.080 1.00 49.78 99 SER A O 1
ATOM 740 N N . GLY A 1 100 ? -36.896 0.106 64.205 1.00 48.47 100 GLY A N 1
ATOM 741 C CA . GLY A 1 100 ? -36.982 -1.323 63.869 1.00 48.47 100 GLY A CA 1
ATOM 742 C C . GLY A 1 100 ? -35.620 -2.006 63.757 1.00 48.47 100 GLY A C 1
ATOM 743 O O . GLY A 1 100 ? -35.131 -2.235 62.658 1.00 48.47 100 GLY A O 1
ATOM 744 N N . ALA A 1 101 ? -35.000 -2.333 64.893 1.00 50.69 101 ALA A N 1
ATOM 745 C CA . ALA A 1 101 ? -33.637 -2.872 64.964 1.00 50.69 101 ALA A CA 1
ATOM 746 C C . ALA A 1 101 ? -33.483 -4.340 64.498 1.00 50.69 101 ALA A C 1
ATOM 748 O O . ALA A 1 101 ? -32.356 -4.800 64.335 1.00 50.69 101 ALA A O 1
ATOM 749 N N . ASP A 1 102 ? -34.578 -5.049 64.201 1.00 49.22 102 ASP A N 1
ATOM 750 C CA . ASP A 1 102 ? -34.543 -6.498 63.929 1.00 49.22 102 ASP A CA 1
ATOM 751 C C . ASP A 1 102 ? -34.679 -6.875 62.435 1.00 49.22 102 ASP A C 1
ATOM 753 O O . ASP A 1 102 ? -34.649 -8.049 62.076 1.00 49.22 102 ASP A O 1
ATOM 757 N N . THR A 1 103 ? -34.757 -5.892 61.528 1.00 54.53 103 THR A N 1
ATOM 758 C CA . THR A 1 103 ? -34.800 -6.084 60.054 1.00 54.53 103 THR A CA 1
ATOM 759 C C . THR A 1 103 ? -33.514 -5.633 59.342 1.00 54.53 103 THR A C 1
ATOM 761 O O . THR A 1 1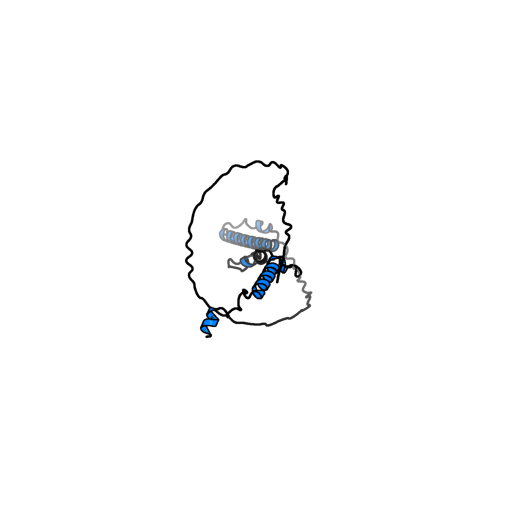03 ? -33.484 -5.467 58.122 1.00 54.53 103 THR A O 1
ATOM 764 N N . GLY A 1 104 ? -32.416 -5.457 60.085 1.00 55.75 104 GLY A N 1
ATOM 765 C CA . GLY A 1 104 ? -31.146 -4.907 59.583 1.00 55.75 104 GLY A CA 1
ATOM 766 C C . GLY A 1 104 ? -30.474 -5.698 58.449 1.00 55.75 104 GLY A C 1
ATOM 767 O O . GLY A 1 104 ? -29.689 -5.134 57.691 1.00 55.75 104 GLY A O 1
ATOM 768 N N . ALA A 1 105 ? -30.789 -6.988 58.299 1.00 58.59 105 ALA A N 1
ATOM 769 C CA . ALA A 1 105 ? -30.246 -7.813 57.217 1.00 58.59 105 ALA A CA 1
ATOM 770 C C . ALA A 1 105 ? -30.950 -7.561 55.868 1.00 58.59 105 ALA A C 1
ATOM 772 O O . ALA A 1 105 ? -30.282 -7.448 54.844 1.00 58.59 105 ALA A O 1
ATOM 773 N N . GLN A 1 106 ? -32.280 -7.409 55.869 1.00 58.91 106 GLN A N 1
ATOM 774 C CA . GLN A 1 106 ? -33.068 -7.178 54.647 1.00 58.91 106 GLN A CA 1
ATOM 775 C C . GLN A 1 106 ? -32.923 -5.739 54.130 1.00 58.91 106 GLN A C 1
ATOM 777 O O . GLN A 1 106 ? -32.941 -5.495 52.926 1.00 58.91 106 GLN A O 1
ATOM 782 N N . THR A 1 107 ? -32.717 -4.770 55.027 1.00 68.75 107 THR A N 1
ATOM 783 C CA . THR A 1 107 ? -32.466 -3.372 54.643 1.00 68.75 107 THR A CA 1
ATOM 784 C C . THR A 1 107 ? -31.086 -3.185 54.012 1.00 68.75 107 THR A C 1
ATOM 786 O O . THR A 1 107 ? -30.954 -2.433 53.047 1.00 68.75 107 THR A O 1
ATOM 789 N N . ALA A 1 108 ? -30.064 -3.900 54.490 1.00 73.94 108 ALA A N 1
ATOM 790 C CA . ALA A 1 108 ? -28.728 -3.866 53.899 1.00 73.94 108 ALA A CA 1
ATOM 791 C C . ALA A 1 108 ? -28.702 -4.428 52.465 1.00 73.94 108 ALA A C 1
ATOM 793 O O . ALA A 1 108 ? -28.016 -3.873 51.605 1.00 73.94 108 ALA A O 1
ATOM 794 N N . GLU A 1 109 ? -29.474 -5.484 52.197 1.00 75.75 109 GLU A N 1
ATOM 795 C CA . GLU A 1 109 ? -29.602 -6.092 50.868 1.00 75.75 109 GLU A CA 1
ATOM 796 C C . GLU A 1 109 ? -30.261 -5.129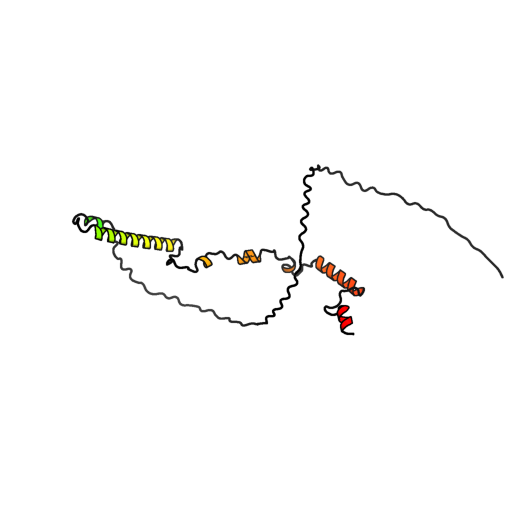 49.864 1.00 75.75 109 GLU A C 1
ATOM 798 O O . GLU A 1 109 ? -29.691 -4.850 48.810 1.00 75.75 109 GLU A O 1
ATOM 803 N N . LEU A 1 110 ? -31.373 -4.485 50.238 1.00 80.44 110 LEU A N 1
ATOM 804 C CA . LEU A 1 110 ? -32.043 -3.470 49.408 1.00 80.44 110 LEU A CA 1
ATOM 805 C C . LEU A 1 110 ? -31.153 -2.240 49.131 1.00 80.44 110 LEU A C 1
ATOM 807 O O . LEU A 1 110 ? -31.141 -1.681 48.028 1.00 80.44 110 LEU A O 1
ATOM 811 N N . VAL A 1 111 ? -30.365 -1.805 50.118 1.00 83.50 111 VAL A N 1
ATOM 812 C CA . VAL A 1 111 ? -29.397 -0.708 49.937 1.00 83.50 111 VAL A CA 1
ATOM 813 C C . VAL A 1 111 ? -28.252 -1.123 48.999 1.00 83.50 111 VAL A C 1
ATOM 815 O O . VAL A 1 111 ? -27.767 -0.305 48.213 1.00 83.50 111 VAL A O 1
ATOM 818 N N . ALA A 1 112 ? -27.830 -2.389 49.020 1.00 83.81 112 ALA A N 1
ATOM 819 C CA . ALA A 1 112 ? -26.843 -2.904 48.074 1.00 83.81 112 ALA A CA 1
ATOM 820 C C . ALA A 1 112 ? -27.400 -2.951 46.639 1.00 83.81 112 ALA A C 1
ATOM 822 O O . ALA A 1 112 ? -26.747 -2.458 45.717 1.00 83.81 112 ALA A O 1
ATOM 823 N N . GLU A 1 113 ? -28.626 -3.443 46.448 1.00 87.19 113 GLU A N 1
ATOM 824 C CA . GLU A 1 113 ? -29.292 -3.496 45.138 1.00 87.19 113 GLU A CA 1
ATOM 825 C C . GLU A 1 113 ? -29.490 -2.105 44.518 1.00 87.19 113 GLU A C 1
ATOM 827 O O . GLU A 1 113 ? -29.184 -1.879 43.341 1.00 87.19 113 GLU A O 1
ATOM 832 N N . THR A 1 114 ? -29.948 -1.129 45.309 1.00 90.19 114 THR A N 1
ATOM 833 C CA . THR A 1 114 ? -30.106 0.261 44.843 1.00 90.19 114 THR A CA 1
ATOM 834 C C . THR A 1 114 ? -28.770 0.875 44.427 1.00 90.19 114 THR A C 1
ATOM 836 O O . THR A 1 114 ? -28.689 1.547 43.393 1.00 90.19 114 THR A O 1
ATOM 839 N N . ARG A 1 115 ? -27.693 0.591 45.168 1.00 91.62 115 ARG A N 1
ATOM 840 C CA . ARG A 1 115 ? -26.334 1.011 44.809 1.00 91.62 115 ARG A CA 1
ATOM 841 C C . ARG A 1 115 ? -25.869 0.375 43.500 1.00 91.62 115 ARG A C 1
ATOM 843 O O . ARG A 1 115 ? -25.286 1.068 42.665 1.00 91.62 115 ARG A O 1
ATOM 850 N N . GLU A 1 116 ? -26.142 -0.908 43.276 1.00 90.25 116 GLU A N 1
ATOM 851 C CA . GLU A 1 116 ? -25.828 -1.561 42.002 1.00 90.25 116 GLU A CA 1
ATOM 852 C C . GLU A 1 116 ? -26.575 -0.931 40.822 1.00 90.25 116 GLU A C 1
ATOM 854 O O . GLU A 1 116 ? -25.983 -0.697 39.764 1.00 90.25 116 GLU A O 1
ATOM 859 N N . MET A 1 117 ? -27.861 -0.618 40.995 1.00 91.94 117 MET A N 1
ATOM 860 C CA . MET A 1 117 ? -28.663 0.058 39.972 1.00 91.94 117 MET A CA 1
ATOM 861 C C . MET A 1 117 ? -28.116 1.450 39.639 1.00 91.94 117 MET A C 1
ATOM 863 O O . MET A 1 117 ? -27.990 1.804 38.463 1.00 91.94 117 MET A O 1
ATOM 867 N N . GLN A 1 118 ? -27.718 2.222 40.654 1.00 94.62 118 GLN A N 1
ATOM 868 C CA . GLN A 1 118 ? -27.077 3.525 40.457 1.00 94.62 118 GLN A CA 1
ATOM 869 C C . GLN A 1 118 ? -25.769 3.401 39.665 1.00 94.62 118 GLN A C 1
ATOM 871 O O . GLN A 1 118 ? -25.544 4.166 38.726 1.00 94.62 118 GLN A O 1
ATOM 876 N N . LEU A 1 119 ? -24.925 2.411 39.976 1.00 93.25 119 LEU A N 1
ATOM 877 C CA . LEU A 1 119 ? -23.675 2.173 39.247 1.00 93.25 119 LEU A CA 1
ATOM 878 C C . LEU A 1 119 ? -23.919 1.785 37.783 1.00 93.25 119 LEU A C 1
ATOM 880 O O . LEU A 1 119 ? -23.214 2.274 36.899 1.00 93.25 119 LEU A O 1
ATOM 884 N N . LYS A 1 120 ? -24.925 0.944 37.508 1.00 92.25 120 LYS A N 1
ATOM 885 C CA . LYS A 1 120 ? -25.335 0.590 36.136 1.00 92.25 120 LYS A CA 1
ATOM 886 C C . LYS A 1 120 ? -25.771 1.839 35.360 1.00 92.25 120 LYS A C 1
ATOM 888 O O . LYS A 1 120 ? -25.241 2.087 34.279 1.00 92.25 120 LYS A O 1
ATOM 893 N N . SER A 1 121 ? -26.614 2.684 35.957 1.00 95.06 121 SER A N 1
ATOM 894 C CA . SER A 1 121 ? -27.074 3.949 35.362 1.00 95.06 121 SER A CA 1
ATOM 895 C C . SER A 1 121 ? -25.926 4.922 35.056 1.00 95.06 121 SER A C 1
ATOM 897 O O . SER A 1 121 ? -25.818 5.448 33.945 1.00 95.06 121 SER A O 1
ATOM 899 N N . ILE A 1 122 ? -24.997 5.109 36.000 1.00 95.69 122 ILE A N 1
ATOM 900 C CA . ILE A 1 122 ? -23.818 5.968 35.806 1.00 95.69 122 ILE A CA 1
ATOM 901 C C . ILE A 1 122 ? -22.927 5.424 34.681 1.00 95.69 122 ILE A C 1
ATOM 903 O O . ILE A 1 122 ? -22.445 6.187 33.839 1.00 95.69 122 ILE A O 1
ATOM 907 N N . ASN A 1 123 ? -22.719 4.106 34.632 1.00 94.62 123 ASN A N 1
ATOM 908 C CA . ASN A 1 123 ? -21.917 3.468 33.590 1.00 94.62 123 ASN A CA 1
ATOM 909 C C . ASN A 1 123 ? -22.563 3.591 32.205 1.00 94.62 123 ASN A C 1
ATOM 911 O O . ASN A 1 123 ? -21.854 3.832 31.227 1.00 94.62 123 ASN A O 1
ATOM 915 N N . GLU A 1 124 ? -23.888 3.497 32.112 1.00 95.25 124 GLU A N 1
ATOM 916 C CA . GLU A 1 124 ? -24.624 3.767 30.878 1.00 95.25 124 GLU A CA 1
ATOM 917 C C . GLU A 1 124 ? -24.504 5.222 30.435 1.00 95.25 124 GLU A C 1
ATOM 919 O O . GLU A 1 124 ? -24.199 5.481 29.269 1.00 95.25 124 GLU A O 1
ATOM 924 N N . ALA A 1 125 ? -24.687 6.178 31.349 1.00 96.50 125 ALA A N 1
ATOM 925 C CA . ALA A 1 125 ? -24.511 7.596 31.050 1.00 96.50 125 ALA A CA 1
ATOM 926 C C . ALA A 1 125 ? -23.088 7.874 30.538 1.00 96.50 125 ALA A C 1
ATOM 928 O O . ALA A 1 125 ? -22.906 8.513 29.500 1.00 96.50 125 ALA A O 1
ATOM 929 N N . ARG A 1 126 ? -22.071 7.302 31.193 1.00 96.56 126 ARG A N 1
ATOM 930 C CA . ARG A 1 126 ? -20.670 7.364 30.756 1.00 96.56 126 ARG A CA 1
ATOM 931 C C . ARG A 1 126 ? -20.475 6.758 29.365 1.00 96.56 126 ARG A C 1
ATOM 933 O O . ARG A 1 126 ? -19.786 7.345 28.530 1.00 96.56 126 ARG A O 1
ATOM 940 N N . ALA A 1 127 ? -21.055 5.589 29.109 1.00 95.94 127 ALA A N 1
ATOM 941 C CA . ALA A 1 127 ? -20.960 4.913 27.824 1.00 95.94 127 ALA A CA 1
ATOM 942 C C . ALA A 1 127 ? -21.556 5.754 26.691 1.00 95.94 127 ALA A C 1
ATOM 944 O O . ALA A 1 127 ? -20.922 5.896 25.645 1.00 95.94 127 ALA A O 1
ATOM 945 N N . ARG A 1 128 ? -22.704 6.392 26.942 1.00 96.19 128 ARG A N 1
ATOM 946 C CA . ARG A 1 128 ? -23.368 7.308 26.005 1.00 96.19 128 ARG A CA 1
ATOM 947 C C . ARG A 1 128 ? -22.542 8.570 25.744 1.00 96.19 128 ARG A C 1
ATOM 949 O O . ARG A 1 128 ? -22.366 8.931 24.587 1.00 96.19 128 ARG A O 1
ATOM 956 N N . ILE A 1 129 ? -21.995 9.204 26.787 1.00 97.25 129 ILE A N 1
ATOM 957 C CA . ILE A 1 129 ? -21.204 10.443 26.659 1.00 97.25 129 ILE A CA 1
ATOM 958 C C . ILE A 1 129 ? -19.907 10.202 25.878 1.00 97.25 129 ILE A C 1
ATOM 960 O O . ILE A 1 129 ? -19.550 10.984 25.002 1.00 97.25 129 ILE A O 1
ATOM 964 N N . PHE A 1 130 ? -19.190 9.121 26.186 1.00 96.19 130 PHE A N 1
ATOM 965 C CA . PHE A 1 130 ? -17.842 8.890 25.658 1.00 96.19 130 PHE A CA 1
ATOM 966 C C . PHE A 1 130 ? -17.778 7.839 24.542 1.00 96.19 130 PHE A C 1
ATOM 968 O O . PHE A 1 130 ? -16.682 7.436 24.152 1.00 96.19 130 PHE A O 1
ATOM 975 N N . GLY A 1 131 ? -18.921 7.332 24.072 1.00 94.06 131 GLY A N 1
ATOM 976 C CA . GLY A 1 131 ? -18.981 6.280 23.053 1.00 94.06 131 GLY A CA 1
ATOM 977 C C . GLY A 1 131 ? -18.325 4.963 23.486 1.00 94.06 131 GLY A C 1
ATOM 978 O O . GLY A 1 131 ? -17.750 4.258 22.655 1.00 94.06 131 GLY A O 1
ATOM 979 N N . HIS A 1 132 ? -18.361 4.632 24.783 1.00 94.06 132 HIS A N 1
ATOM 980 C CA . HIS A 1 132 ? -17.930 3.305 25.230 1.00 94.06 132 HIS A CA 1
ATOM 981 C C . HIS A 1 132 ? -19.044 2.293 24.959 1.00 94.06 132 HIS A C 1
ATOM 983 O O . HIS A 1 132 ? -20.224 2.601 25.078 1.00 94.06 132 HIS A O 1
ATOM 989 N N . VAL A 1 133 ? -18.665 1.063 24.628 1.00 91.25 133 VAL A N 1
ATOM 990 C CA . VAL A 1 133 ? -19.612 -0.041 24.453 1.00 91.25 133 VAL A CA 1
ATOM 991 C C . VAL A 1 133 ? -19.645 -0.855 25.742 1.00 91.25 133 VAL A C 1
ATOM 993 O O . VAL A 1 133 ? -18.608 -1.375 26.158 1.00 91.25 133 VAL A O 1
ATOM 996 N N . ILE A 1 134 ? -20.822 -0.970 26.359 1.00 92.94 134 ILE A N 1
ATOM 997 C CA . ILE A 1 134 ? -21.076 -1.908 27.460 1.00 92.94 134 ILE A CA 1
ATOM 998 C C . ILE A 1 134 ? -21.315 -3.280 26.825 1.00 92.94 134 ILE A C 1
ATOM 1000 O O . ILE A 1 134 ? -22.185 -3.420 25.970 1.00 92.94 134 ILE A O 1
ATOM 1004 N N . GLY A 1 135 ? -20.489 -4.266 27.175 1.00 89.44 135 GLY A N 1
ATOM 1005 C CA . GLY A 1 135 ? -20.573 -5.625 26.637 1.00 89.44 135 GLY A CA 1
ATOM 1006 C C . GLY A 1 135 ? -20.918 -6.649 27.714 1.00 89.44 135 GLY A C 1
ATOM 1007 O O . GLY A 1 135 ? -20.656 -6.424 28.891 1.00 89.44 135 GLY A O 1
ATOM 1008 N N . ASN A 1 136 ? -21.420 -7.807 27.290 1.00 90.12 136 ASN A N 1
ATOM 1009 C CA . ASN A 1 136 ? -21.894 -8.884 28.170 1.00 90.12 136 ASN A CA 1
ATOM 1010 C C . ASN A 1 136 ? -20.765 -9.820 28.656 1.00 90.12 136 ASN A C 1
ATOM 1012 O O . ASN A 1 136 ? -21.009 -10.967 28.999 1.00 90.12 136 ASN A O 1
ATOM 1016 N N . GLY A 1 137 ? -19.503 -9.376 28.597 1.00 87.12 137 GLY A N 1
ATOM 1017 C CA . GLY A 1 137 ? -18.321 -10.212 28.870 1.00 87.12 137 GLY A CA 1
ATOM 1018 C C . GLY A 1 137 ? -17.902 -11.141 27.720 1.00 87.12 137 GLY A C 1
ATOM 1019 O O . GLY A 1 137 ? -16.791 -11.666 27.721 1.00 87.12 137 GLY A O 1
ATOM 1020 N N . GLU A 1 138 ? -18.738 -11.293 26.695 1.00 92.62 138 GLU A N 1
ATOM 1021 C CA . GLU A 1 138 ? -18.447 -12.111 25.519 1.00 92.62 138 GLU A CA 1
ATOM 1022 C C . GLU A 1 138 ? -17.543 -11.409 24.493 1.00 92.62 138 GLU A C 1
ATOM 1024 O O . GLU A 1 138 ? -17.406 -10.179 24.435 1.00 92.62 138 GLU A O 1
ATOM 1029 N N . ARG A 1 139 ? -16.921 -12.208 23.619 1.00 92.12 139 ARG A N 1
ATOM 1030 C CA . ARG A 1 139 ? -16.036 -11.703 22.567 1.00 92.12 139 ARG A CA 1
ATOM 1031 C C . ARG A 1 139 ? -16.837 -11.011 21.459 1.00 92.12 139 ARG A C 1
ATOM 1033 O O . ARG A 1 139 ? -17.312 -11.655 20.532 1.00 92.12 139 ARG A O 1
ATOM 1040 N N . SER A 1 140 ? -16.889 -9.683 21.494 1.00 90.69 140 SER A N 1
ATOM 1041 C CA . SER A 1 140 ? -17.494 -8.870 20.431 1.00 90.69 140 SER A CA 1
ATOM 1042 C C . SER A 1 140 ? -16.509 -8.498 19.308 1.00 90.69 140 SER A C 1
ATOM 1044 O O . SER A 1 140 ? -15.282 -8.501 19.473 1.00 90.69 140 SER A O 1
ATOM 1046 N N . ALA A 1 141 ? -17.041 -8.092 18.150 1.00 94.12 141 ALA A N 1
ATOM 1047 C CA . ALA A 1 141 ? -16.255 -7.596 17.012 1.00 94.12 141 ALA A CA 1
ATOM 1048 C C . ALA A 1 141 ? -15.610 -6.211 17.254 1.00 94.12 141 ALA A C 1
ATOM 1050 O O . ALA A 1 141 ? -14.844 -5.722 16.421 1.00 94.12 141 ALA A O 1
ATOM 1051 N N . HIS A 1 142 ? -15.850 -5.582 18.409 1.00 93.19 142 HIS A N 1
ATOM 1052 C CA . HIS A 1 142 ? -15.375 -4.234 18.726 1.00 93.19 142 HIS A CA 1
ATOM 1053 C C . HIS A 1 142 ? -13.838 -4.116 18.682 1.00 93.19 142 HIS A C 1
ATOM 1055 O O . HIS A 1 142 ? -13.294 -3.089 18.275 1.00 93.19 142 HIS A O 1
ATOM 1061 N N . LYS A 1 143 ? -13.107 -5.198 19.004 1.00 92.62 143 LYS A N 1
ATOM 1062 C CA . LYS A 1 143 ? -11.636 -5.243 18.868 1.00 92.62 143 LYS A CA 1
ATOM 1063 C C . LYS A 1 143 ? -11.170 -5.167 17.413 1.00 92.62 143 LYS A C 1
ATOM 1065 O O . LYS A 1 143 ? -10.056 -4.711 17.177 1.00 92.62 143 LYS A O 1
ATOM 1070 N N . VAL A 1 144 ? -11.969 -5.632 16.455 1.00 94.06 144 VAL A N 1
ATOM 1071 C CA . VAL A 1 144 ? -11.645 -5.549 15.024 1.00 94.06 144 VAL A CA 1
ATOM 1072 C C . VAL A 1 144 ? -11.908 -4.133 14.521 1.00 94.06 144 VAL A C 1
ATOM 1074 O O . VAL A 1 144 ? -11.021 -3.544 13.914 1.00 94.06 144 VAL A O 1
ATOM 1077 N N . LEU A 1 145 ? -13.062 -3.558 14.868 1.00 92.94 145 LEU A N 1
ATOM 1078 C CA . LEU A 1 145 ? -13.470 -2.215 14.439 1.00 92.94 145 LEU A CA 1
ATOM 1079 C C . LEU A 1 145 ? -12.557 -1.102 14.980 1.00 92.94 145 LEU A C 1
ATOM 1081 O O . LEU A 1 145 ? -12.296 -0.123 14.291 1.00 92.94 145 LEU A O 1
ATOM 1085 N N . ARG A 1 146 ? -12.015 -1.263 16.194 1.00 93.62 146 ARG A N 1
ATOM 1086 C CA . ARG A 1 146 ? -11.075 -0.297 16.794 1.00 93.62 146 ARG A CA 1
ATOM 1087 C C . ARG A 1 146 ? -9.677 -0.312 16.178 1.00 93.62 146 ARG A C 1
ATOM 1089 O O . ARG A 1 146 ? -8.876 0.580 16.468 1.00 93.62 146 ARG A O 1
ATOM 1096 N N . ARG A 1 147 ? -9.327 -1.328 15.383 1.00 95.56 147 ARG A N 1
ATOM 1097 C CA . ARG A 1 147 ? -8.017 -1.368 14.723 1.00 95.56 147 ARG A CA 1
ATOM 1098 C C . ARG A 1 147 ? -7.997 -0.308 13.633 1.00 95.56 147 ARG A C 1
ATOM 1100 O O . ARG A 1 147 ? -8.841 -0.300 12.746 1.00 95.56 147 ARG A O 1
ATOM 1107 N N . LYS A 1 148 ? -6.991 0.562 13.668 1.00 95.75 148 LYS A N 1
ATOM 1108 C CA . LYS A 1 148 ? -6.744 1.505 12.574 1.00 95.75 148 LYS A CA 1
ATOM 1109 C C . LYS A 1 148 ? -6.456 0.708 11.301 1.00 95.75 148 LYS A C 1
ATOM 1111 O O . LYS A 1 148 ? -5.651 -0.220 11.338 1.00 95.75 148 LYS A O 1
ATOM 1116 N N . MET A 1 149 ? -7.080 1.070 10.182 1.00 94.50 149 MET A N 1
ATOM 1117 C CA . MET A 1 149 ? -6.781 0.438 8.897 1.00 94.50 149 MET A CA 1
ATOM 1118 C C . MET A 1 149 ? -5.352 0.793 8.464 1.00 94.50 149 MET A C 1
ATOM 1120 O O . MET A 1 149 ? -5.037 1.955 8.223 1.00 94.50 149 MET A O 1
ATOM 1124 N N . ILE A 1 150 ? -4.474 -0.211 8.381 1.00 95.06 150 ILE A N 1
ATOM 1125 C CA . ILE A 1 150 ? -3.044 -0.036 8.048 1.00 95.06 150 ILE A CA 1
ATOM 1126 C C . ILE A 1 150 ? -2.786 -0.264 6.545 1.00 95.06 150 ILE A C 1
ATOM 1128 O O . ILE A 1 150 ? -1.688 -0.016 6.061 1.00 95.06 150 ILE A O 1
ATOM 1132 N N . GLY A 1 151 ? -3.803 -0.676 5.776 1.00 96.00 151 GLY A N 1
ATOM 1133 C CA . GLY A 1 151 ? -3.665 -1.071 4.368 1.00 96.00 151 GLY A CA 1
ATOM 1134 C C . GLY A 1 151 ? -2.939 -0.042 3.500 1.00 96.00 151 GLY A C 1
ATOM 1135 O O . GLY A 1 151 ? -1.978 -0.395 2.828 1.00 96.00 151 GLY A O 1
ATOM 1136 N N . GLN A 1 152 ? -3.311 1.239 3.589 1.00 93.25 152 GLN A N 1
ATOM 1137 C CA . GLN A 1 152 ? -2.659 2.302 2.811 1.00 93.25 152 GLN A CA 1
ATOM 1138 C C . GLN A 1 152 ? -1.169 2.445 3.139 1.00 93.25 152 GLN A C 1
ATOM 1140 O O . GLN A 1 152 ? -0.353 2.563 2.232 1.00 93.25 152 GLN A O 1
ATOM 1145 N N . LYS A 1 153 ? -0.801 2.345 4.423 1.00 94.38 153 LYS A N 1
ATOM 1146 C CA . LYS A 1 153 ? 0.602 2.404 4.861 1.00 94.38 153 LYS A CA 1
ATOM 1147 C C . LYS A 1 153 ? 1.420 1.220 4.349 1.00 94.38 153 LYS A C 1
ATOM 1149 O O . LYS A 1 153 ? 2.600 1.370 4.058 1.00 94.38 153 LYS A O 1
ATOM 1154 N N . ILE A 1 154 ? 0.799 0.044 4.259 1.00 95.38 154 ILE A N 1
ATOM 1155 C CA . ILE A 1 154 ? 1.438 -1.167 3.728 1.00 95.38 154 ILE A CA 1
ATOM 1156 C C . ILE A 1 154 ? 1.627 -1.038 2.213 1.00 95.38 154 ILE A C 1
ATOM 1158 O O . ILE A 1 154 ? 2.700 -1.338 1.700 1.00 95.38 154 ILE A O 1
ATOM 1162 N N . VAL A 1 155 ? 0.611 -0.551 1.495 1.00 95.06 155 VAL A N 1
ATOM 1163 C CA . VAL A 1 155 ? 0.679 -0.336 0.040 1.00 95.06 155 VAL A CA 1
ATOM 1164 C C . VAL A 1 155 ? 1.738 0.709 -0.316 1.00 95.06 155 VAL A C 1
ATOM 1166 O O . VAL A 1 155 ? 2.483 0.520 -1.274 1.00 95.06 155 VAL A O 1
ATOM 1169 N N . SER A 1 156 ? 1.861 1.773 0.479 1.00 93.62 156 SER A N 1
ATOM 1170 C CA . SER A 1 156 ? 2.853 2.833 0.278 1.00 93.62 156 SER A CA 1
ATOM 1171 C C . SER A 1 156 ? 4.271 2.466 0.732 1.00 93.62 156 SER A C 1
ATOM 1173 O O . SER A 1 156 ? 5.125 3.347 0.783 1.00 93.62 156 SER A O 1
ATOM 1175 N N . TRP A 1 157 ? 4.535 1.208 1.109 1.00 96.00 157 TRP A N 1
ATOM 1176 C CA . TRP A 1 157 ? 5.854 0.787 1.593 1.00 96.00 157 TRP A CA 1
ATOM 1177 C C . TRP A 1 157 ? 6.962 1.033 0.563 1.00 96.00 157 TRP A C 1
ATOM 1179 O O . TRP A 1 157 ? 8.050 1.487 0.913 1.00 96.00 157 TRP A O 1
ATOM 1189 N N . TYR A 1 158 ? 6.673 0.777 -0.714 1.00 95.06 158 TYR A N 1
ATOM 1190 C CA . TYR A 1 158 ? 7.558 1.158 -1.807 1.00 95.06 158 TYR A CA 1
ATOM 1191 C C . TYR A 1 158 ? 6.978 2.366 -2.542 1.00 95.06 158 TYR A C 1
ATOM 1193 O O . TYR A 1 158 ? 5.816 2.316 -2.959 1.00 95.06 158 TYR A O 1
ATOM 1201 N N . PRO A 1 159 ? 7.766 3.438 -2.743 1.00 93.81 159 PRO A N 1
ATOM 1202 C CA . PRO A 1 159 ? 7.304 4.583 -3.507 1.00 93.81 159 PRO A CA 1
ATOM 1203 C C . PRO A 1 159 ? 6.988 4.157 -4.941 1.00 93.81 159 PRO A C 1
ATOM 1205 O O . PRO A 1 159 ? 7.661 3.300 -5.527 1.00 93.81 159 PRO A O 1
ATOM 1208 N N . THR A 1 160 ? 5.953 4.761 -5.520 1.00 93.25 160 THR A N 1
ATOM 1209 C CA . THR A 1 160 ? 5.616 4.506 -6.918 1.00 93.25 160 THR A CA 1
ATOM 1210 C C . THR A 1 160 ? 6.746 5.035 -7.809 1.00 93.25 160 THR A C 1
ATOM 1212 O O . THR A 1 160 ? 7.186 6.171 -7.635 1.00 93.25 160 THR A O 1
ATOM 1215 N N . PRO A 1 161 ? 7.270 4.227 -8.750 1.00 91.94 161 PRO A N 1
ATOM 1216 C CA . PRO A 1 161 ? 8.321 4.690 -9.647 1.00 91.94 161 PRO A CA 1
ATOM 1217 C C . PRO A 1 161 ? 7.779 5.783 -10.573 1.00 91.94 161 PRO A C 1
ATOM 1219 O O . PRO A 1 161 ? 6.645 5.686 -11.044 1.00 91.94 161 PRO A O 1
ATOM 1222 N N . ILE A 1 162 ? 8.619 6.771 -10.892 1.00 92.25 162 ILE A N 1
ATOM 1223 C CA . ILE A 1 162 ? 8.282 7.938 -11.736 1.00 92.25 162 ILE A CA 1
ATOM 1224 C C . ILE A 1 162 ? 7.696 7.515 -13.093 1.00 92.25 162 ILE A C 1
ATOM 1226 O O . ILE A 1 162 ? 6.758 8.127 -13.583 1.00 92.25 162 ILE A O 1
ATOM 1230 N N . GLN A 1 163 ? 8.161 6.388 -13.639 1.00 91.81 163 GLN A N 1
ATOM 1231 C CA . GLN A 1 163 ? 7.667 5.770 -14.880 1.00 91.81 163 GLN A CA 1
ATOM 1232 C C . GLN A 1 163 ? 6.157 5.501 -14.897 1.00 91.81 163 GLN A C 1
ATOM 1234 O O . GLN A 1 163 ? 5.557 5.412 -15.961 1.00 91.81 163 GLN A O 1
ATOM 1239 N N . LYS A 1 164 ? 5.550 5.280 -13.725 1.00 90.19 164 LYS A N 1
ATOM 1240 C CA . LYS A 1 164 ? 4.103 5.065 -13.592 1.00 90.19 164 LYS A CA 1
ATOM 1241 C C . LYS A 1 164 ? 3.337 6.365 -13.343 1.00 90.19 164 LYS A C 1
ATOM 1243 O O . LYS A 1 164 ? 2.118 6.353 -13.450 1.00 90.19 164 LYS A O 1
ATOM 1248 N N . GLN A 1 165 ? 4.031 7.428 -12.943 1.00 92.06 165 GLN A N 1
ATOM 1249 C CA . GLN A 1 165 ? 3.441 8.726 -12.622 1.00 92.06 165 GLN A CA 1
ATOM 1250 C C . GLN A 1 165 ? 3.356 9.617 -13.864 1.00 92.06 165 GLN A C 1
ATOM 1252 O O . GLN A 1 165 ? 2.330 10.253 -14.076 1.00 92.06 165 GLN A O 1
ATOM 1257 N N . ASP A 1 166 ? 4.408 9.630 -14.686 1.00 93.81 166 ASP A N 1
ATOM 1258 C CA . ASP A 1 166 ? 4.490 10.443 -15.898 1.00 93.81 166 ASP A CA 1
ATOM 1259 C C . ASP A 1 166 ? 4.573 9.553 -17.155 1.00 93.81 166 ASP A C 1
ATOM 1261 O O . ASP A 1 166 ? 5.597 8.900 -17.377 1.00 93.81 166 ASP A O 1
ATOM 1265 N N . PRO A 1 167 ? 3.523 9.525 -18.000 1.00 90.56 167 PRO A N 1
ATOM 1266 C CA . PRO A 1 167 ? 3.533 8.793 -19.266 1.00 90.56 167 PRO A CA 1
ATOM 1267 C C . PRO A 1 167 ? 4.576 9.286 -20.280 1.00 90.56 167 PRO A C 1
ATOM 1269 O O . PRO A 1 167 ? 4.939 8.532 -21.181 1.00 90.56 167 PRO A O 1
ATOM 1272 N N . MET A 1 168 ? 5.044 10.534 -20.169 1.00 93.31 168 MET A N 1
ATOM 1273 C CA . MET A 1 168 ? 6.049 11.114 -21.068 1.00 93.31 168 MET A CA 1
ATOM 1274 C C . MET A 1 168 ? 7.485 10.802 -20.628 1.00 93.31 168 MET A C 1
ATOM 1276 O O . MET A 1 168 ? 8.432 11.042 -21.381 1.00 93.31 168 MET A O 1
ATOM 1280 N N . PHE A 1 169 ? 7.671 10.249 -19.428 1.00 94.00 169 PHE A N 1
ATOM 1281 C CA . PHE A 1 169 ? 8.990 9.950 -18.894 1.00 94.00 169 PHE A CA 1
ATOM 1282 C C . PHE A 1 169 ? 9.632 8.741 -19.593 1.00 94.00 169 PHE A C 1
ATOM 1284 O O . PHE A 1 169 ? 9.223 7.590 -19.427 1.00 94.00 169 PHE A O 1
ATOM 1291 N N . GLU A 1 170 ? 10.714 8.987 -20.336 1.00 92.31 170 GLU A N 1
ATOM 1292 C CA . GLU A 1 170 ? 11.532 7.933 -20.937 1.00 92.31 170 GLU A CA 1
ATOM 1293 C C . GLU A 1 170 ? 12.690 7.505 -20.022 1.00 92.31 170 GLU A C 1
ATOM 1295 O O . GLU A 1 170 ? 13.642 8.253 -19.789 1.00 92.31 170 GLU A O 1
ATOM 1300 N N . ASP A 1 171 ? 12.705 6.239 -19.597 1.00 94.00 171 ASP A N 1
ATOM 1301 C CA . ASP A 1 171 ? 13.846 5.698 -18.859 1.00 94.00 171 ASP A CA 1
ATOM 1302 C C . ASP A 1 171 ? 15.117 5.599 -19.721 1.00 94.00 171 ASP A C 1
ATOM 1304 O O . ASP A 1 171 ? 15.187 4.770 -20.647 1.00 94.00 171 ASP A O 1
ATOM 1308 N N . PRO A 1 172 ? 16.224 6.261 -19.337 1.00 94.25 172 PRO A N 1
ATOM 1309 C CA . PRO A 1 172 ? 17.477 6.162 -20.080 1.00 94.25 172 PRO A CA 1
ATOM 1310 C C . PRO A 1 172 ? 18.033 4.730 -20.075 1.00 94.25 172 PRO A C 1
ATOM 1312 O O . PRO A 1 172 ? 18.653 4.287 -21.045 1.00 94.25 172 PRO A O 1
ATOM 1315 N N . LYS A 1 173 ? 17.791 3.963 -19.003 1.00 95.56 173 LYS A N 1
ATOM 1316 C CA . LYS A 1 173 ? 18.210 2.556 -18.900 1.00 95.56 173 LYS A CA 1
ATOM 1317 C C . LYS A 1 173 ? 17.455 1.666 -19.891 1.00 95.56 173 LYS A C 1
ATOM 1319 O O . LYS A 1 173 ? 18.083 0.828 -20.543 1.00 95.56 173 LYS A O 1
ATOM 1324 N N . ILE A 1 174 ? 16.140 1.856 -20.035 1.00 95.31 174 ILE A N 1
ATOM 1325 C CA . ILE A 1 174 ? 15.324 1.093 -20.989 1.00 95.31 174 ILE A CA 1
ATOM 1326 C C . ILE A 1 174 ? 15.741 1.446 -22.417 1.00 95.31 174 ILE A C 1
ATOM 1328 O O . ILE A 1 174 ? 16.019 0.535 -23.199 1.00 95.31 174 ILE A O 1
ATOM 1332 N N . LYS A 1 175 ? 15.904 2.736 -22.730 1.00 96.31 175 LYS A N 1
ATOM 1333 C CA . LYS A 1 175 ? 16.355 3.207 -24.048 1.00 96.31 175 LYS A CA 1
ATOM 1334 C C . LYS A 1 175 ? 17.706 2.609 -24.445 1.00 96.31 175 LYS A C 1
ATOM 1336 O O . LYS A 1 175 ? 17.833 1.989 -25.502 1.00 96.31 175 LYS A O 1
ATOM 1341 N N . ARG A 1 176 ? 18.704 2.668 -23.552 1.00 97.56 176 ARG A N 1
ATOM 1342 C CA . ARG A 1 176 ? 20.027 2.043 -23.763 1.00 97.56 176 ARG A CA 1
ATOM 1343 C C . ARG A 1 176 ? 19.927 0.533 -23.990 1.00 97.56 176 ARG A C 1
ATOM 1345 O O . ARG A 1 176 ? 20.616 -0.004 -24.860 1.00 97.56 176 ARG A O 1
ATOM 1352 N N . ARG A 1 177 ? 19.067 -0.162 -23.234 1.00 97.44 177 ARG A N 1
ATOM 1353 C CA . ARG A 1 177 ? 18.822 -1.606 -23.395 1.00 97.44 177 ARG A CA 1
ATOM 1354 C C . ARG A 1 177 ? 18.254 -1.926 -24.781 1.00 97.44 177 ARG A C 1
ATOM 1356 O O . ARG A 1 177 ? 18.708 -2.885 -25.403 1.00 97.44 177 ARG A O 1
ATOM 1363 N N . VAL A 1 178 ? 17.303 -1.131 -25.270 1.00 96.81 178 VAL A N 1
ATOM 1364 C CA . VAL A 1 178 ? 16.694 -1.303 -26.600 1.00 96.81 178 VAL A CA 1
ATOM 1365 C C . VAL A 1 178 ? 17.733 -1.101 -27.705 1.00 96.81 178 VAL A C 1
ATOM 1367 O O . VAL A 1 178 ? 17.925 -2.008 -28.515 1.00 96.81 178 VAL A O 1
ATOM 1370 N N . VAL A 1 179 ? 18.489 0.001 -27.670 1.00 97.19 179 VAL A N 1
ATOM 1371 C CA . VAL A 1 179 ? 19.554 0.298 -28.650 1.00 97.19 179 VAL A CA 1
ATOM 1372 C C . VAL A 1 179 ? 20.623 -0.801 -28.675 1.00 97.19 179 VAL A C 1
ATOM 1374 O O . VAL A 1 179 ? 21.076 -1.234 -29.739 1.00 97.19 179 VAL A O 1
ATOM 1377 N N . LYS A 1 180 ? 21.021 -1.316 -27.503 1.00 97.19 180 LYS A N 1
ATOM 1378 C CA . LYS A 1 180 ? 21.965 -2.441 -27.407 1.00 97.19 180 LYS A CA 1
ATOM 1379 C C . LYS A 1 180 ? 21.412 -3.699 -28.079 1.00 97.19 180 LYS A C 1
ATOM 1381 O O . LYS A 1 180 ? 22.134 -4.356 -28.829 1.00 97.19 180 LYS A O 1
ATOM 1386 N N . ASN A 1 181 ? 20.152 -4.040 -27.818 1.00 96.94 1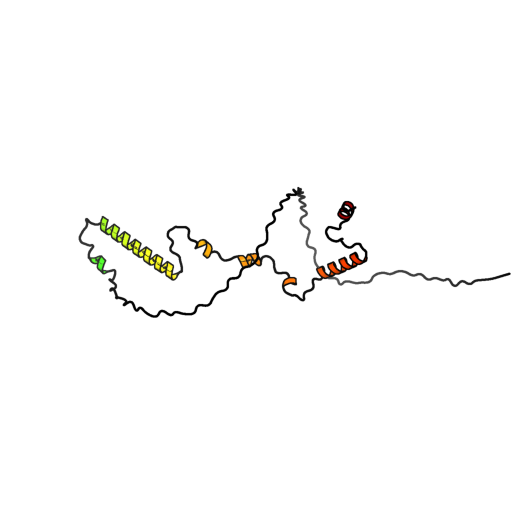81 ASN A N 1
ATOM 1387 C CA . ASN A 1 181 ? 19.515 -5.218 -28.404 1.00 96.94 181 ASN A CA 1
ATOM 1388 C C . ASN A 1 181 ? 19.388 -5.103 -29.924 1.00 96.94 181 ASN A C 1
ATOM 1390 O O . ASN A 1 181 ? 19.661 -6.071 -30.629 1.00 96.94 181 ASN A O 1
ATOM 1394 N N . GLU A 1 182 ? 19.030 -3.931 -30.438 1.00 96.44 182 GLU A N 1
ATOM 1395 C CA . GLU A 1 182 ? 18.970 -3.658 -31.873 1.00 96.44 182 GLU A CA 1
ATOM 1396 C C . GLU A 1 182 ? 20.345 -3.835 -32.539 1.00 96.44 182 GLU A C 1
ATOM 1398 O O . GLU A 1 182 ? 20.477 -4.550 -33.534 1.00 96.44 182 GLU A O 1
ATOM 1403 N N . ARG A 1 183 ? 21.407 -3.289 -31.928 1.00 97.38 183 ARG A N 1
ATOM 1404 C CA . ARG A 1 183 ? 22.792 -3.486 -32.384 1.00 97.38 183 ARG A CA 1
ATOM 1405 C C . ARG A 1 183 ? 23.190 -4.966 -32.418 1.00 97.38 183 ARG A C 1
ATOM 1407 O O . ARG A 1 183 ? 23.881 -5.387 -33.342 1.00 97.38 183 ARG A O 1
ATOM 1414 N N . LEU A 1 184 ? 22.784 -5.759 -31.424 1.00 97.19 184 LEU A N 1
ATOM 1415 C CA . LEU A 1 184 ? 23.070 -7.199 -31.382 1.00 97.19 184 LEU A CA 1
ATOM 1416 C C . LEU A 1 184 ? 22.287 -7.979 -32.442 1.00 97.19 184 LEU A C 1
ATOM 1418 O O . LEU A 1 184 ? 22.858 -8.872 -33.068 1.00 97.19 184 LEU A O 1
ATOM 1422 N N . LYS A 1 185 ? 21.019 -7.618 -32.678 1.00 95.88 185 LYS A N 1
ATOM 1423 C CA . LYS A 1 185 ? 20.185 -8.204 -33.737 1.00 95.88 185 LYS A CA 1
ATOM 1424 C C . LYS A 1 185 ? 20.793 -7.976 -35.119 1.00 95.88 185 LYS A C 1
ATOM 1426 O O . LYS A 1 185 ? 20.938 -8.941 -35.859 1.00 95.88 185 LYS A O 1
ATOM 1431 N N . ARG A 1 186 ? 21.259 -6.754 -35.415 1.00 96.38 186 ARG A N 1
ATOM 1432 C CA . ARG A 1 186 ? 21.975 -6.437 -36.669 1.00 96.38 186 ARG A CA 1
ATOM 1433 C C . ARG A 1 186 ? 23.206 -7.323 -36.901 1.00 96.38 186 ARG A C 1
ATOM 1435 O O . ARG A 1 186 ? 23.547 -7.616 -38.034 1.00 96.38 186 ARG A O 1
ATOM 1442 N N . ARG A 1 187 ? 23.866 -7.767 -35.827 1.00 96.94 187 ARG A N 1
ATOM 1443 C CA . ARG A 1 187 ? 25.053 -8.641 -35.877 1.00 96.94 187 ARG A CA 1
ATOM 1444 C C . ARG A 1 187 ? 24.720 -10.140 -35.872 1.00 96.94 187 ARG A C 1
ATOM 1446 O O . ARG A 1 187 ? 25.640 -10.944 -35.777 1.00 96.94 187 ARG A O 1
ATOM 1453 N N . GLY A 1 188 ? 23.442 -10.526 -35.823 1.00 94.38 188 GLY A N 1
ATOM 1454 C CA . GLY A 1 188 ? 23.025 -11.922 -35.621 1.00 94.38 188 GLY A CA 1
ATOM 1455 C C . GLY A 1 188 ? 23.365 -12.497 -34.236 1.00 94.38 188 GLY A C 1
ATOM 1456 O O . GLY A 1 188 ? 23.180 -13.684 -33.992 1.00 94.38 188 GLY A O 1
ATOM 1457 N N . LYS A 1 189 ? 23.840 -11.662 -33.299 1.00 95.44 189 LYS A N 1
ATOM 1458 C CA . LYS A 1 189 ? 24.182 -12.034 -31.909 1.00 95.44 189 LYS A CA 1
ATOM 1459 C C . LYS A 1 189 ? 23.054 -11.696 -30.929 1.00 95.44 189 LYS A C 1
ATOM 1461 O O . LYS A 1 189 ? 23.276 -11.604 -29.722 1.00 95.44 189 LYS A O 1
ATOM 1466 N N . GLY A 1 190 ? 21.859 -11.433 -31.451 1.00 94.75 190 GLY A N 1
ATOM 1467 C CA . GLY A 1 190 ? 20.669 -11.202 -30.646 1.00 94.75 190 GLY A CA 1
ATOM 1468 C C . GLY A 1 190 ? 20.233 -12.483 -29.927 1.00 94.75 190 GLY A C 1
ATOM 1469 O O . GLY A 1 190 ? 20.471 -13.582 -30.431 1.00 94.75 190 GLY A O 1
ATOM 1470 N N . PRO A 1 191 ? 19.589 -12.369 -28.756 1.00 93.81 191 PRO A N 1
ATOM 1471 C CA . PRO A 1 191 ? 18.988 -13.528 -28.112 1.00 93.81 191 PRO A CA 1
ATOM 1472 C C . PRO A 1 191 ? 17.934 -14.157 -29.047 1.00 93.81 191 PRO A C 1
ATOM 1474 O O . PRO A 1 191 ? 17.124 -13.418 -29.617 1.00 93.81 191 PRO A O 1
ATOM 1477 N N . PRO A 1 192 ? 17.927 -15.493 -29.227 1.00 93.50 192 PRO A N 1
ATOM 1478 C CA . PRO A 1 192 ? 16.937 -16.165 -30.064 1.00 93.50 192 PRO A CA 1
ATOM 1479 C C . PRO A 1 192 ? 15.538 -16.074 -29.441 1.00 93.50 192 PRO A C 1
ATOM 1481 O O . PRO A 1 192 ? 15.388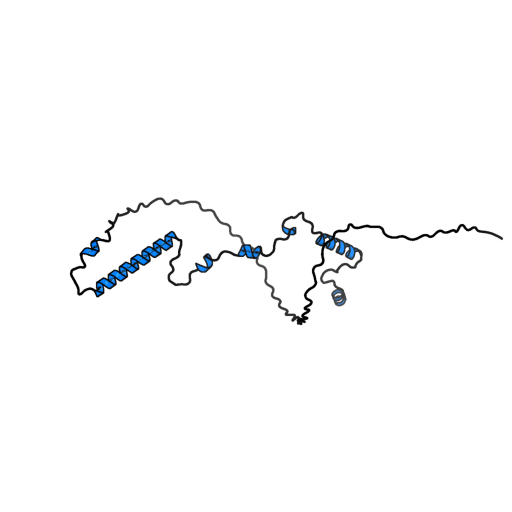 -15.830 -28.239 1.00 93.50 192 PRO A O 1
ATOM 1484 N N . LYS A 1 193 ? 14.496 -16.315 -30.247 1.00 93.88 193 LYS A N 1
ATOM 1485 C CA . LYS A 1 193 ? 13.115 -16.416 -29.753 1.00 93.88 193 LYS A CA 1
ATOM 1486 C C . LYS A 1 193 ? 13.044 -17.479 -28.652 1.00 93.88 193 LYS A C 1
ATOM 1488 O O . LYS A 1 193 ? 13.677 -18.532 -28.749 1.00 93.88 193 LYS A O 1
ATOM 1493 N N . LYS A 1 194 ? 12.263 -17.217 -27.599 1.00 94.94 194 LYS A N 1
ATOM 1494 C CA . LYS A 1 194 ? 12.028 -18.186 -26.517 1.00 94.94 194 LYS A CA 1
ATOM 1495 C C . LYS A 1 194 ? 11.631 -19.545 -27.119 1.00 94.94 194 LYS A C 1
ATOM 1497 O O . LYS A 1 194 ? 10.858 -19.599 -28.073 1.00 94.94 194 LYS A O 1
ATOM 1502 N N . GLY A 1 195 ? 12.223 -20.626 -26.617 1.00 91.31 195 GLY A N 1
ATOM 1503 C CA . GLY A 1 195 ? 12.013 -21.984 -27.137 1.00 91.31 195 GLY A CA 1
ATOM 1504 C C . GLY A 1 195 ? 12.807 -22.343 -28.401 1.00 91.31 195 GLY A C 1
ATOM 1505 O O . GLY A 1 195 ? 12.987 -23.521 -28.662 1.00 91.31 195 GLY A O 1
ATOM 1506 N N . HIS A 1 196 ? 13.380 -21.379 -29.127 1.00 90.38 196 HIS A N 1
ATOM 1507 C CA . HIS A 1 196 ? 14.129 -21.609 -30.375 1.00 90.38 196 HIS A CA 1
ATOM 1508 C C . HIS A 1 196 ? 15.648 -21.610 -30.137 1.00 90.38 196 HIS A C 1
ATOM 1510 O O . HIS A 1 196 ? 16.444 -21.147 -30.952 1.00 90.38 196 HIS A O 1
ATOM 1516 N N . GLY A 1 197 ? 16.068 -22.067 -28.957 1.00 92.25 197 GLY A N 1
ATOM 1517 C CA . GLY A 1 197 ? 17.483 -22.154 -28.613 1.00 92.25 197 GLY A CA 1
ATOM 1518 C C . GLY A 1 197 ? 18.187 -23.269 -29.384 1.00 92.25 197 GLY A C 1
ATOM 1519 O O . GLY A 1 197 ? 17.556 -24.209 -29.865 1.00 92.25 197 GLY A O 1
ATOM 1520 N N . LYS A 1 198 ? 19.525 -23.231 -29.408 1.00 90.69 198 LYS A N 1
ATOM 1521 C CA . LYS A 1 198 ? 20.352 -24.253 -30.080 1.00 90.69 198 LYS A CA 1
ATOM 1522 C C . LYS A 1 198 ? 19.986 -25.688 -29.676 1.00 90.69 198 LYS A C 1
ATOM 1524 O O . LYS A 1 198 ? 20.000 -26.579 -30.511 1.00 90.69 198 LYS A O 1
ATOM 1529 N N . ARG A 1 199 ? 19.640 -25.913 -28.402 1.00 91.88 199 ARG A N 1
ATOM 1530 C CA . ARG A 1 199 ? 19.221 -27.234 -27.901 1.00 91.88 199 ARG A CA 1
ATOM 1531 C C . ARG A 1 199 ? 17.889 -27.701 -28.496 1.00 91.88 199 ARG A C 1
ATOM 1533 O O . ARG A 1 199 ? 17.759 -28.879 -28.783 1.00 91.88 199 ARG A O 1
ATOM 1540 N N . ALA A 1 200 ? 16.926 -26.802 -28.692 1.00 88.75 200 ALA A N 1
ATOM 1541 C CA . ALA A 1 200 ? 15.639 -27.151 -29.292 1.00 88.75 200 ALA A CA 1
ATOM 1542 C C . ALA A 1 200 ? 15.796 -27.472 -30.782 1.00 88.75 200 ALA A C 1
ATOM 1544 O O . ALA A 1 200 ? 15.302 -28.497 -31.233 1.00 88.75 200 ALA A O 1
ATOM 1545 N N . ALA A 1 201 ? 16.584 -26.671 -31.506 1.00 87.38 201 ALA A N 1
ATOM 1546 C CA . ALA A 1 201 ? 16.912 -26.943 -32.905 1.00 87.38 201 ALA A CA 1
ATOM 1547 C C . ALA A 1 201 ? 17.599 -28.309 -33.096 1.00 87.38 201 ALA A C 1
ATOM 1549 O O . ALA A 1 201 ? 17.352 -28.980 -34.087 1.00 87.38 201 ALA A O 1
ATOM 1550 N N . LYS A 1 202 ? 18.419 -28.746 -32.128 1.00 90.38 202 LYS A N 1
ATOM 1551 C CA . LYS A 1 202 ? 19.035 -30.083 -32.134 1.00 90.38 202 LYS A CA 1
ATOM 1552 C C . LYS A 1 202 ? 18.063 -31.235 -31.863 1.00 90.38 202 LYS A C 1
ATOM 1554 O O . LYS A 1 202 ? 18.381 -32.342 -32.248 1.00 90.38 202 LYS A O 1
ATOM 1559 N N . ARG A 1 203 ? 16.956 -31.005 -31.149 1.00 89.12 203 ARG A N 1
ATOM 1560 C CA . ARG A 1 203 ? 15.939 -32.042 -30.878 1.00 89.12 203 ARG A CA 1
ATOM 1561 C C . ARG A 1 203 ? 14.907 -32.156 -31.997 1.00 89.12 203 ARG A C 1
ATOM 1563 O O . ARG A 1 203 ? 14.246 -33.175 -32.094 1.00 89.12 203 ARG A O 1
ATOM 1570 N N . ALA A 1 204 ? 14.716 -31.080 -32.757 1.00 81.94 204 ALA A N 1
ATOM 1571 C CA . ALA A 1 204 ? 13.792 -31.028 -33.886 1.00 81.94 204 ALA A CA 1
ATOM 1572 C C . ALA A 1 204 ? 14.397 -31.583 -35.188 1.00 81.94 204 ALA A C 1
ATOM 1574 O O . ALA A 1 204 ? 13.689 -31.673 -36.186 1.00 81.94 204 ALA A O 1
ATOM 1575 N N . LYS A 1 205 ? 15.697 -31.890 -35.181 1.00 76.12 205 LYS A N 1
ATOM 1576 C CA . LYS A 1 205 ? 16.423 -32.548 -36.263 1.00 76.12 205 LYS A CA 1
ATOM 1577 C C . LYS A 1 205 ? 16.665 -33.995 -35.871 1.00 76.12 205 LYS A C 1
ATOM 1579 O O . LYS A 1 205 ? 16.607 -34.838 -36.784 1.00 76.12 205 LYS A O 1
#

Sequence (205 aa):
MAMRTALAGRLLRRSATAAQQWRPLSASAPEQPQQAQHSHQFAHGLRRASGSLGLGFKGLESSANGAGVTTGKRFFGASSVVQQQSLVTPNEVQKELQSGADTGAQTAELVAETREMQLKSINEARARIFGHVIGNGERSAHKVLRRKMIGQKIVSWYPTPIQKQDPMFEDPKIKRRVVKNERLKRRGKGPPKKGHGKRAAKRAK